Protein AF-A0A3V2NZD6-F1 (afdb_monomer)

Secondary structure (DSSP, 8-state):
-----PPPPPHHHHHHHHHHHHHHHHHHHHHTSGGGS-HHHHHHHHGGGG-HHHHHHHHHHTTTS-TTT---GGGGT-EEEEESS-TTT-GGGTT-GGGEEEEEHHHHHHHTT--TTTS----TTTS-HHHHEEEETTEEEE--GGGHHHHHHHHHHTTTTSHHHHHHHHHHHHHHHHHHHHHHHHHHHHHT--SHHHHHHHHHHHHHHHHHHHHHTSTTSTTHHHHHHHHHT-HHHHHHHHHHHHHHHHH-

Organism: Salmonella enterica I (NCBI:txid59201)

pLDDT: mean 96.81, std 3.32, range [65.44, 98.62]

Radius of gyration: 23.02 Å; Cα contacts (8 Å, |Δi|>4): 334; chains: 1; bounding box: 58×34×66 Å

Structure (mmCIF, N/CA/C/O backbone):
data_AF-A0A3V2NZD6-F1
#
_entry.id   AF-A0A3V2NZD6-F1
#
loop_
_atom_site.group_PDB
_atom_site.id
_atom_site.type_symbol
_atom_site.label_atom_id
_atom_site.label_alt_id
_atom_site.label_comp_id
_atom_site.label_asym_id
_atom_site.label_entity_id
_atom_site.label_seq_id
_atom_site.pdbx_PDB_ins_code
_atom_site.Cartn_x
_atom_site.Cartn_y
_atom_site.Cartn_z
_atom_site.occupancy
_atom_site.B_iso_or_equiv
_atom_site.auth_seq_id
_atom_site.auth_comp_id
_atom_site.auth_asym_id
_atom_site.auth_atom_id
_atom_site.pdbx_PDB_model_num
ATOM 1 N N . MET A 1 1 ? 1.687 -2.009 4.557 1.00 94.38 1 MET A N 1
ATOM 2 C CA . MET A 1 1 ? 1.416 -2.485 3.189 1.00 94.38 1 MET A CA 1
ATOM 3 C C . MET A 1 1 ? 0.188 -3.373 3.290 1.00 94.38 1 MET A C 1
ATOM 5 O O . MET A 1 1 ? 0.059 -4.021 4.316 1.00 94.38 1 MET A O 1
ATOM 9 N N . ILE A 1 2 ? -0.705 -3.396 2.301 1.00 97.12 2 ILE A N 1
ATOM 10 C CA . ILE A 1 2 ? -1.885 -4.286 2.294 1.00 97.12 2 ILE A CA 1
ATOM 11 C C . ILE A 1 2 ? -1.883 -5.149 1.042 1.00 97.12 2 ILE A C 1
ATOM 13 O O . ILE A 1 2 ? -1.257 -4.763 0.054 1.00 97.12 2 ILE A O 1
ATOM 17 N N . LYS A 1 3 ? -2.585 -6.286 1.077 1.00 98.12 3 LYS A N 1
ATOM 18 C CA . LYS A 1 3 ? -2.831 -7.079 -0.127 1.00 98.12 3 LYS A CA 1
ATOM 19 C C . LYS A 1 3 ? -3.606 -6.233 -1.132 1.00 98.12 3 LYS A C 1
ATOM 21 O O . LYS A 1 3 ? -4.582 -5.576 -0.772 1.00 98.12 3 LYS A O 1
ATOM 26 N N . LEU A 1 4 ? -3.156 -6.245 -2.381 1.00 98.00 4 LEU A N 1
ATOM 27 C CA . LEU A 1 4 ? -3.776 -5.520 -3.480 1.00 98.00 4 LEU A CA 1
ATOM 28 C C . LEU A 1 4 ? -4.282 -6.488 -4.538 1.00 98.00 4 LEU A C 1
ATOM 30 O O . LEU A 1 4 ? -3.692 -7.542 -4.775 1.00 98.00 4 LEU A O 1
ATOM 34 N N . ASN A 1 5 ? -5.354 -6.079 -5.210 1.00 96.38 5 ASN A N 1
ATOM 35 C CA . ASN A 1 5 ? -5.923 -6.806 -6.332 1.00 96.38 5 ASN A CA 1
ATOM 36 C C . ASN A 1 5 ? -5.724 -5.980 -7.595 1.00 96.38 5 ASN A C 1
ATOM 38 O O . ASN A 1 5 ? -6.150 -4.827 -7.679 1.00 96.38 5 ASN A O 1
ATOM 42 N N . ARG A 1 6 ? -5.040 -6.563 -8.578 1.00 95.25 6 ARG A N 1
ATOM 43 C CA . ARG A 1 6 ? -4.765 -5.883 -9.839 1.00 95.25 6 ARG A CA 1
ATOM 44 C C . ARG A 1 6 ? -6.051 -5.807 -10.660 1.00 95.25 6 ARG A C 1
ATOM 46 O O . ARG A 1 6 ? -6.724 -6.813 -10.859 1.00 95.25 6 ARG A O 1
ATOM 53 N N . LEU A 1 7 ? -6.383 -4.612 -11.141 1.00 97.56 7 LEU A N 1
ATOM 54 C CA . LEU A 1 7 ? -7.459 -4.437 -12.116 1.00 97.56 7 LEU A CA 1
ATOM 55 C C . LEU A 1 7 ? -6.989 -4.880 -13.514 1.00 97.56 7 LEU A C 1
ATOM 57 O O . LEU A 1 7 ? -5.778 -4.941 -13.757 1.00 97.56 7 LEU A O 1
ATOM 61 N N . PRO A 1 8 ? -7.912 -5.171 -14.450 1.00 98.12 8 PRO A N 1
ATOM 62 C CA . PRO A 1 8 ? -7.548 -5.430 -15.838 1.00 98.12 8 PRO A CA 1
ATOM 63 C C . PRO A 1 8 ? -6.695 -4.300 -16.426 1.00 98.12 8 PRO A C 1
ATOM 65 O O . PRO A 1 8 ? -6.952 -3.124 -16.167 1.00 98.12 8 PRO A O 1
ATOM 68 N N . SER A 1 9 ? -5.692 -4.664 -17.231 1.00 97.75 9 SER A N 1
ATOM 69 C CA . SER A 1 9 ? -4.837 -3.692 -17.920 1.00 97.75 9 SER A CA 1
ATOM 70 C C . SER A 1 9 ? -5.683 -2.749 -18.788 1.00 97.75 9 SER A C 1
ATOM 72 O O . SER A 1 9 ? -6.567 -3.226 -19.516 1.00 97.75 9 SER A O 1
ATOM 74 N N . PRO A 1 10 ? -5.437 -1.427 -18.748 1.00 98.12 10 PRO A N 1
ATOM 75 C CA . PRO A 1 10 ? -6.178 -0.482 -19.568 1.00 98.12 10 PRO A CA 1
ATOM 76 C C . PRO A 1 10 ? -5.906 -0.725 -21.054 1.00 98.12 10 PRO A C 1
ATOM 78 O O . PRO A 1 10 ? -4.795 -1.075 -21.460 1.00 98.12 10 PRO A O 1
ATOM 81 N N . VAL A 1 11 ? -6.930 -0.476 -21.873 1.00 98.25 11 VAL A N 1
ATOM 82 C CA . VAL A 1 11 ? -6.927 -0.675 -23.334 1.00 98.25 11 VAL A CA 1
ATOM 83 C C . VAL A 1 11 ? -5.680 -0.067 -23.980 1.00 98.25 11 VAL A C 1
ATOM 85 O O . VAL A 1 11 ? -4.988 -0.744 -24.732 1.00 98.25 11 VAL A O 1
ATOM 88 N N . VAL A 1 12 ? -5.329 1.170 -23.606 1.00 98.38 12 VAL A N 1
ATOM 89 C CA . VAL A 1 12 ? -4.166 1.874 -24.162 1.00 98.38 12 VAL A CA 1
ATOM 90 C C . VAL A 1 12 ? -2.849 1.125 -23.942 1.00 98.38 12 VAL A C 1
ATOM 92 O O . VAL A 1 12 ? -2.019 1.089 -24.845 1.00 98.38 12 VAL A O 1
ATOM 95 N N . LEU A 1 13 ? -2.650 0.498 -22.777 1.00 98.38 13 LEU A N 1
ATOM 96 C CA . LEU A 1 13 ? -1.438 -0.267 -22.498 1.00 98.38 13 LEU A CA 1
ATOM 97 C C . LEU A 1 13 ? -1.479 -1.604 -23.226 1.00 98.38 13 LEU A C 1
ATOM 99 O O . LEU A 1 13 ? -0.515 -1.960 -23.895 1.00 98.38 13 LEU A O 1
ATOM 103 N N . ARG A 1 14 ? -2.603 -2.321 -23.137 1.00 97.81 14 ARG A N 1
ATOM 104 C CA . ARG A 1 14 ? -2.778 -3.629 -23.775 1.00 97.81 14 ARG A CA 1
ATOM 105 C C . ARG A 1 14 ? -2.540 -3.568 -25.285 1.00 97.81 14 ARG A C 1
ATOM 107 O O . ARG A 1 14 ? -1.832 -4.414 -25.819 1.00 97.81 14 ARG A O 1
ATOM 114 N N . ASP A 1 15 ? -3.086 -2.556 -25.950 1.00 98.38 15 ASP A N 1
ATOM 115 C CA . ASP A 1 15 ? -3.039 -2.451 -27.407 1.00 98.38 15 ASP A CA 1
ATOM 116 C C . ASP A 1 15 ? -1.668 -1.955 -27.914 1.00 98.38 15 ASP A C 1
ATOM 118 O O . ASP A 1 15 ? -1.313 -2.191 -29.067 1.00 98.38 15 ASP A O 1
ATOM 122 N N . ASN A 1 16 ? -0.867 -1.295 -27.062 1.00 98.44 16 ASN A N 1
ATOM 123 C CA . ASN A 1 16 ? 0.399 -0.677 -27.473 1.00 98.44 16 ASN A CA 1
ATOM 124 C C . ASN A 1 16 ? 1.663 -1.265 -26.824 1.00 98.44 16 ASN A C 1
ATOM 126 O O . ASN A 1 16 ? 2.762 -0.979 -27.308 1.00 98.44 16 ASN A O 1
ATOM 130 N N . CYS A 1 17 ? 1.549 -2.082 -25.770 1.00 97.50 17 CYS A N 1
ATOM 131 C CA . CYS A 1 17 ? 2.679 -2.601 -24.988 1.00 97.50 17 CYS A CA 1
ATOM 132 C C . CYS A 1 17 ? 3.779 -3.191 -25.880 1.00 97.50 17 CYS A C 1
ATOM 134 O O . CYS A 1 17 ? 4.937 -2.788 -25.786 1.00 97.50 17 CYS A O 1
ATOM 136 N N . THR A 1 18 ? 3.424 -4.080 -26.813 1.00 98.25 18 THR A N 1
ATOM 137 C CA . THR A 1 18 ? 4.389 -4.713 -27.727 1.00 98.25 18 THR A CA 1
ATOM 138 C C . THR A 1 18 ? 5.148 -3.691 -28.576 1.00 98.25 18 THR A C 1
ATOM 140 O O . THR A 1 18 ? 6.370 -3.779 -28.710 1.00 98.25 18 THR A O 1
ATOM 143 N N . ALA A 1 19 ? 4.449 -2.701 -29.138 1.00 98.50 19 ALA A N 1
ATOM 144 C CA . ALA A 1 19 ? 5.060 -1.677 -29.980 1.00 98.50 19 ALA A CA 1
ATOM 145 C C . ALA A 1 19 ? 5.965 -0.737 -29.167 1.00 98.50 19 ALA A C 1
ATOM 147 O O . ALA A 1 19 ? 7.082 -0.432 -29.590 1.00 98.50 19 ALA A O 1
ATOM 148 N N . TRP A 1 20 ? 5.518 -0.309 -27.984 1.00 98.50 20 TRP A N 1
ATOM 149 C CA . TRP A 1 20 ? 6.302 0.548 -27.094 1.00 98.50 20 TRP A CA 1
ATOM 150 C C . TRP A 1 20 ? 7.566 -0.148 -26.589 1.00 98.50 20 TRP A C 1
ATOM 152 O O . TRP A 1 20 ? 8.646 0.444 -26.661 1.00 98.50 20 TRP A O 1
ATOM 162 N N . THR A 1 21 ? 7.465 -1.413 -26.169 1.00 98.50 21 THR A N 1
ATOM 163 C CA . THR A 1 21 ? 8.630 -2.215 -25.768 1.00 98.50 21 THR A CA 1
ATOM 164 C C . THR A 1 21 ? 9.611 -2.357 -26.925 1.00 98.50 21 THR A C 1
ATOM 166 O O . THR A 1 21 ? 10.793 -2.068 -26.752 1.00 98.50 21 THR A O 1
ATOM 169 N N . LYS A 1 22 ? 9.141 -2.710 -28.130 1.00 98.50 22 LYS A N 1
ATOM 170 C CA . LYS A 1 22 ? 10.007 -2.832 -29.314 1.00 98.50 22 LYS A CA 1
ATOM 171 C C . LYS A 1 22 ? 10.756 -1.531 -29.620 1.00 98.50 22 LYS A C 1
ATOM 173 O O . LYS A 1 22 ? 11.955 -1.567 -29.883 1.00 98.50 22 LYS A O 1
ATOM 178 N N . ASN A 1 23 ? 10.074 -0.389 -29.553 1.00 98.25 23 ASN A N 1
ATOM 179 C CA . ASN A 1 23 ? 10.690 0.917 -29.799 1.00 98.25 23 ASN A CA 1
ATOM 180 C C . ASN A 1 23 ? 11.762 1.257 -28.754 1.00 98.25 23 ASN A C 1
ATOM 182 O O . ASN A 1 23 ? 12.826 1.763 -29.108 1.00 98.25 23 ASN A O 1
ATOM 186 N N . LEU A 1 24 ? 11.506 0.963 -27.476 1.00 98.44 24 LEU A N 1
ATOM 187 C CA . LEU A 1 24 ? 12.484 1.180 -26.412 1.00 98.44 24 LEU A CA 1
ATOM 188 C C . LEU A 1 24 ? 13.700 0.253 -26.563 1.00 98.44 24 LEU A C 1
ATOM 190 O O . LEU A 1 24 ? 14.831 0.715 -26.424 1.00 98.44 24 LEU A O 1
ATOM 194 N N . MET A 1 25 ? 13.485 -1.018 -26.911 1.00 98.50 25 MET A N 1
ATOM 195 C CA . MET A 1 25 ? 14.571 -1.978 -27.139 1.00 98.50 25 MET A CA 1
ATOM 196 C C . MET A 1 25 ? 15.423 -1.613 -28.359 1.00 98.50 25 MET A C 1
ATOM 198 O O . MET A 1 25 ? 16.644 -1.682 -28.279 1.00 98.50 25 MET A O 1
ATOM 202 N N . ALA A 1 26 ? 14.829 -1.083 -29.431 1.00 98.56 26 ALA A N 1
ATOM 203 C CA . ALA A 1 26 ? 15.598 -0.573 -30.568 1.00 98.56 26 ALA A CA 1
ATOM 204 C C . ALA A 1 26 ? 16.559 0.570 -30.172 1.00 98.56 26 ALA A C 1
ATOM 206 O O . ALA A 1 26 ? 17.656 0.684 -30.721 1.00 98.56 26 ALA A O 1
ATOM 207 N N . LEU A 1 27 ? 16.184 1.410 -29.195 1.00 98.44 27 LEU A N 1
ATOM 208 C CA . LEU A 1 27 ? 17.096 2.413 -28.632 1.00 98.44 27 LEU A CA 1
ATOM 209 C C . LEU A 1 27 ? 18.201 1.763 -27.790 1.00 98.44 27 LEU A C 1
ATOM 211 O O . LEU A 1 27 ? 19.349 2.201 -27.858 1.00 98.44 27 LEU A O 1
ATOM 215 N N . VAL A 1 28 ? 17.881 0.726 -27.011 1.00 98.25 28 VAL A N 1
ATOM 216 C CA . VAL A 1 28 ? 18.886 -0.040 -26.256 1.00 98.25 28 VAL A CA 1
ATOM 217 C C . VAL A 1 28 ? 19.930 -0.630 -27.202 1.00 98.25 28 VAL A C 1
ATOM 219 O O . VAL A 1 28 ? 21.120 -0.447 -26.944 1.00 98.25 28 VAL A O 1
ATOM 222 N N . ASP A 1 29 ? 19.500 -1.241 -28.305 1.00 98.25 29 ASP A N 1
ATOM 223 C CA . ASP A 1 29 ? 20.382 -1.833 -29.317 1.00 98.25 29 ASP A CA 1
ATOM 224 C C . ASP A 1 29 ? 21.249 -0.765 -29.995 1.00 98.25 29 ASP A C 1
ATOM 226 O O . ASP A 1 29 ? 22.468 -0.909 -30.088 1.00 98.25 29 ASP A O 1
ATOM 230 N N . LYS A 1 30 ? 20.641 0.363 -30.390 1.00 98.38 30 LYS A N 1
ATOM 231 C CA . LYS A 1 30 ? 21.336 1.496 -31.024 1.00 98.38 30 LYS A CA 1
ATOM 232 C C . LYS A 1 30 ? 22.439 2.091 -30.143 1.00 98.38 30 LYS A C 1
ATOM 234 O O . LYS A 1 30 ? 23.485 2.478 -30.659 1.00 98.38 30 LYS A O 1
ATOM 239 N N . TYR A 1 31 ? 22.202 2.216 -28.836 1.00 98.19 31 TYR A N 1
ATOM 240 C CA . TYR A 1 31 ? 23.125 2.877 -27.902 1.00 98.19 31 TYR A CA 1
ATOM 241 C C . TYR A 1 31 ? 23.955 1.903 -27.050 1.00 98.19 31 TYR A C 1
ATOM 243 O O . TYR A 1 31 ? 24.811 2.340 -26.277 1.00 98.19 31 TYR A O 1
ATOM 251 N N . GLY A 1 32 ? 23.732 0.593 -27.177 1.00 97.19 32 GLY A N 1
ATOM 252 C CA . GLY A 1 32 ? 24.435 -0.446 -26.421 1.00 97.19 32 GLY A CA 1
ATOM 253 C C . GLY A 1 32 ? 24.121 -0.444 -24.919 1.00 97.19 32 GLY A C 1
ATOM 254 O O . GLY A 1 32 ? 25.032 -0.656 -24.107 1.00 97.19 32 GLY A O 1
ATOM 255 N N . GLY A 1 33 ? 22.874 -0.128 -24.545 1.00 95.81 33 GLY A N 1
ATOM 256 C CA . GLY A 1 33 ? 22.372 -0.175 -23.164 1.00 95.81 33 GLY A CA 1
ATOM 257 C C . GLY A 1 33 ? 21.420 0.968 -22.779 1.00 95.81 33 GLY A C 1
ATOM 258 O O . GLY A 1 33 ? 21.596 2.110 -23.201 1.00 95.81 33 GLY A O 1
ATOM 259 N N . TYR A 1 34 ? 20.458 0.695 -21.886 1.00 96.69 34 TYR A N 1
ATOM 260 C CA . TYR A 1 34 ? 19.457 1.671 -21.414 1.00 96.69 34 TYR A CA 1
ATOM 261 C C . TYR A 1 34 ? 20.070 2.971 -20.866 1.00 96.69 34 TYR A C 1
ATOM 263 O O . TYR A 1 34 ? 19.629 4.080 -21.185 1.00 96.69 34 TYR A O 1
ATOM 271 N N . ASN A 1 35 ? 21.127 2.858 -20.058 1.00 96.00 35 ASN A N 1
ATOM 272 C CA . ASN A 1 35 ? 21.777 4.018 -19.441 1.00 96.00 35 ASN A CA 1
ATOM 273 C C . ASN A 1 35 ? 22.501 4.913 -20.460 1.00 96.00 35 ASN A C 1
ATOM 275 O O . ASN A 1 35 ? 22.703 6.091 -20.179 1.00 96.00 35 ASN A O 1
ATOM 279 N N . LYS A 1 36 ? 22.818 4.392 -21.653 1.00 97.69 36 LYS A N 1
ATOM 280 C CA . LYS A 1 36 ? 23.523 5.114 -22.722 1.00 97.69 36 LYS A CA 1
ATOM 281 C C . LYS A 1 36 ? 22.588 5.851 -23.686 1.00 97.69 36 LYS A C 1
ATOM 283 O O . LYS A 1 36 ? 23.061 6.672 -24.466 1.00 97.69 36 LYS A O 1
ATOM 288 N N . ILE A 1 37 ? 21.275 5.601 -23.631 1.00 98.06 37 ILE A N 1
ATOM 289 C CA . ILE A 1 37 ? 20.301 6.290 -24.491 1.00 98.06 37 ILE A CA 1
ATOM 290 C C . ILE A 1 37 ? 20.254 7.787 -24.109 1.00 98.06 37 ILE A C 1
ATOM 292 O O . ILE A 1 37 ? 20.003 8.097 -22.935 1.00 98.06 37 ILE A O 1
ATOM 296 N N . PRO A 1 38 ? 20.441 8.725 -25.059 1.00 98.06 38 PRO A N 1
ATOM 297 C CA . PRO A 1 38 ? 20.329 10.160 -24.808 1.00 98.06 38 PRO A CA 1
ATOM 298 C C . PRO A 1 38 ? 18.941 10.559 -24.293 1.00 98.06 38 PRO A C 1
ATOM 300 O O . PRO A 1 38 ? 17.925 10.067 -24.784 1.00 98.06 38 PRO A O 1
ATOM 303 N N . ALA A 1 39 ? 18.875 11.512 -23.357 1.00 97.12 39 ALA A N 1
ATOM 304 C CA . ALA A 1 39 ? 17.616 11.949 -22.736 1.00 97.12 39 ALA A CA 1
ATOM 305 C C . ALA A 1 39 ? 16.552 12.398 -23.758 1.00 97.12 39 ALA A C 1
ATOM 307 O O . ALA A 1 39 ? 15.380 12.057 -23.616 1.00 97.12 39 ALA A O 1
ATOM 308 N N . LYS A 1 40 ? 16.979 13.079 -24.832 1.00 97.44 40 LYS A N 1
ATOM 309 C CA . LYS A 1 40 ? 16.111 13.539 -25.932 1.00 97.44 40 LYS A CA 1
ATOM 310 C C . LYS A 1 40 ? 15.366 12.415 -26.667 1.00 97.44 40 LYS A C 1
ATOM 312 O O . LYS A 1 40 ? 14.328 12.677 -27.257 1.00 97.44 40 LYS A O 1
ATOM 317 N N . GLU A 1 41 ? 15.890 11.190 -26.640 1.00 97.50 41 GLU A N 1
ATOM 318 C CA . GLU A 1 41 ? 15.271 10.002 -27.250 1.00 97.50 41 GLU A CA 1
ATOM 319 C C . GLU A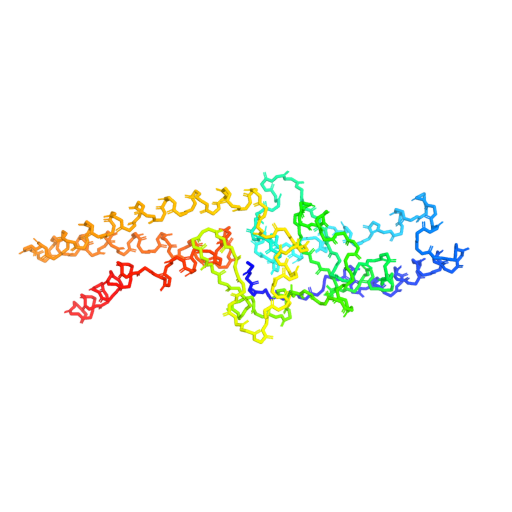 1 41 ? 14.618 9.109 -26.187 1.00 97.50 41 GLU A C 1
ATOM 321 O O . GLU A 1 41 ? 13.557 8.533 -26.423 1.00 97.50 41 GLU A O 1
ATOM 326 N N . LYS A 1 42 ? 15.203 9.054 -24.984 1.00 96.38 42 LYS A N 1
ATOM 327 C CA . LYS A 1 42 ? 14.704 8.251 -23.863 1.00 96.38 42 LYS A CA 1
ATOM 328 C C . LYS A 1 42 ? 13.374 8.765 -23.309 1.00 96.38 42 LYS A C 1
ATOM 330 O O . LYS A 1 42 ? 12.449 7.975 -23.148 1.00 96.38 42 LYS A O 1
ATOM 335 N N . GLU A 1 43 ? 13.246 10.062 -23.027 1.00 95.69 43 GLU A N 1
ATOM 336 C CA . GLU A 1 43 ? 12.020 10.601 -22.413 1.00 95.69 43 GLU A CA 1
ATOM 337 C C . GLU A 1 43 ? 10.775 10.431 -23.304 1.00 95.69 43 GLU A C 1
ATOM 339 O O . GLU A 1 43 ? 9.749 9.967 -22.794 1.00 95.69 43 GLU A O 1
ATOM 344 N N . PRO A 1 44 ? 10.826 10.699 -24.627 1.00 96.69 44 PRO A N 1
ATOM 345 C CA . PRO A 1 44 ? 9.696 10.419 -25.512 1.00 96.69 44 PRO A CA 1
ATOM 346 C C . PRO A 1 44 ? 9.309 8.940 -25.576 1.00 96.69 44 PRO A C 1
ATOM 348 O O . PRO A 1 44 ? 8.123 8.643 -25.696 1.00 96.69 44 PRO A O 1
ATOM 351 N N . ALA A 1 45 ? 10.278 8.024 -25.480 1.00 96.38 45 ALA A N 1
ATOM 352 C CA . ALA A 1 45 ? 10.012 6.587 -25.463 1.00 96.38 45 ALA A CA 1
ATOM 353 C C . ALA A 1 45 ? 9.402 6.126 -24.131 1.00 96.38 45 ALA A C 1
ATOM 355 O O . ALA A 1 45 ? 8.575 5.224 -24.112 1.00 96.38 45 ALA A O 1
ATOM 356 N N . LEU A 1 46 ? 9.774 6.753 -23.013 1.00 96.12 46 LEU A N 1
ATOM 357 C CA . LEU A 1 46 ? 9.316 6.372 -21.676 1.00 96.12 46 LEU A CA 1
ATOM 358 C C . LEU A 1 46 ? 7.984 7.001 -21.266 1.00 96.12 46 LEU A C 1
ATOM 360 O O . LEU A 1 46 ? 7.304 6.462 -20.400 1.00 96.12 46 LEU A O 1
ATOM 364 N N . ARG A 1 47 ? 7.571 8.124 -21.860 1.00 96.00 47 ARG A N 1
ATOM 365 C CA . ARG A 1 47 ? 6.352 8.833 -21.428 1.00 96.00 47 ARG A CA 1
ATOM 366 C C . ARG A 1 47 ? 5.081 7.973 -21.450 1.00 96.00 47 ARG A C 1
ATOM 368 O O . ARG A 1 47 ? 4.138 8.298 -20.740 1.00 96.00 47 ARG A O 1
ATOM 375 N N . PHE A 1 48 ? 5.045 6.894 -22.234 1.00 96.81 48 PHE A N 1
ATOM 376 C CA . PHE A 1 48 ? 3.846 6.080 -22.426 1.00 96.81 48 PHE A CA 1
ATOM 377 C C . PHE A 1 48 ? 3.372 5.358 -21.161 1.00 96.81 48 PHE A C 1
ATOM 379 O O . PHE A 1 48 ? 2.171 5.319 -20.925 1.00 96.81 48 PHE A O 1
ATOM 386 N N . TYR A 1 49 ? 4.269 4.882 -20.284 1.00 96.38 49 TYR A N 1
ATOM 387 C CA . TYR A 1 49 ? 3.834 4.273 -19.013 1.00 96.38 49 TYR A CA 1
ATOM 388 C C . TYR A 1 49 ? 3.194 5.301 -18.064 1.00 96.38 49 TYR A C 1
ATOM 390 O O . TYR A 1 49 ? 2.539 4.930 -17.096 1.00 96.38 49 TYR A O 1
ATOM 398 N N . ARG A 1 50 ? 3.387 6.603 -18.330 1.00 95.69 50 ARG A N 1
ATOM 399 C CA . ARG A 1 50 ? 2.787 7.717 -17.583 1.00 95.69 50 ARG A CA 1
ATOM 400 C C . ARG A 1 50 ? 1.428 8.140 -18.157 1.00 95.69 50 ARG A C 1
ATOM 402 O O . ARG A 1 50 ? 0.917 9.175 -17.742 1.00 95.69 50 ARG A O 1
ATOM 409 N N . HIS A 1 51 ? 0.867 7.398 -19.117 1.00 97.69 51 HIS A N 1
ATOM 410 C CA . HIS A 1 51 ? -0.453 7.693 -19.675 1.00 97.69 51 HIS A CA 1
ATOM 411 C C . HIS A 1 51 ? -1.522 7.721 -18.573 1.00 97.69 51 HIS A C 1
ATOM 413 O O . HIS A 1 51 ? -1.491 6.902 -17.651 1.00 97.69 51 HIS A O 1
ATOM 419 N N . GLU A 1 52 ? -2.481 8.642 -18.679 1.00 96.94 52 GLU A N 1
ATOM 420 C CA . GLU A 1 52 ? -3.441 8.904 -17.604 1.00 96.94 52 GLU A CA 1
ATOM 421 C C . GLU A 1 52 ? -4.301 7.673 -17.285 1.00 96.94 52 GLU A C 1
ATOM 423 O O . GLU A 1 52 ? -4.410 7.306 -16.121 1.00 96.94 52 GLU A O 1
ATOM 428 N N . ASP A 1 53 ? -4.793 6.946 -18.294 1.00 98.06 53 ASP A N 1
ATOM 429 C CA . ASP A 1 53 ? -5.540 5.693 -18.081 1.00 98.06 53 ASP A CA 1
ATOM 430 C C . ASP A 1 53 ? -4.747 4.637 -17.292 1.00 98.06 53 ASP A C 1
ATOM 432 O O . ASP A 1 53 ? -5.312 3.938 -16.451 1.00 98.06 53 ASP A O 1
ATOM 436 N N . ILE A 1 54 ? -3.430 4.534 -17.517 1.00 98.38 54 ILE A N 1
ATOM 437 C CA . ILE A 1 54 ? -2.546 3.627 -16.764 1.00 98.38 54 ILE A CA 1
ATOM 438 C C . ILE A 1 54 ? -2.476 4.082 -15.314 1.00 98.38 54 ILE A C 1
ATOM 440 O O . ILE A 1 54 ? -2.716 3.294 -14.398 1.00 98.38 54 ILE A O 1
ATOM 444 N N . LYS A 1 55 ? -2.204 5.370 -15.101 1.00 97.19 55 LYS A N 1
ATOM 445 C CA . LYS A 1 55 ? -2.101 5.952 -13.766 1.00 97.19 55 LYS A CA 1
ATOM 446 C C . LYS A 1 55 ? -3.409 5.821 -12.981 1.00 97.19 55 LYS A C 1
ATOM 448 O O . LYS A 1 55 ? -3.365 5.415 -11.822 1.00 97.19 55 LYS A O 1
ATOM 453 N N . GLN A 1 56 ? -4.552 6.124 -13.594 1.00 97.44 56 GLN A N 1
ATOM 454 C CA . GLN A 1 56 ? -5.867 6.050 -12.951 1.00 97.44 56 GLN A CA 1
ATOM 455 C C . GLN A 1 56 ? -6.277 4.609 -12.647 1.00 97.44 56 GLN A C 1
ATOM 457 O O . GLN A 1 56 ? -6.772 4.338 -11.555 1.00 97.44 56 GLN A O 1
ATOM 462 N N . THR A 1 57 ? -5.993 3.665 -13.548 1.00 98.31 57 THR A N 1
ATOM 463 C CA . THR A 1 57 ? -6.266 2.241 -13.295 1.00 98.31 57 THR A CA 1
ATOM 464 C C . THR A 1 57 ? -5.403 1.708 -12.149 1.00 98.31 57 THR A C 1
ATOM 466 O O . THR A 1 57 ? -5.916 1.044 -11.247 1.00 98.31 57 THR A O 1
ATOM 469 N N . LEU A 1 58 ? -4.107 2.051 -12.121 1.00 98.12 58 LEU A N 1
ATOM 470 C CA . LEU A 1 58 ? -3.219 1.698 -11.008 1.00 98.12 58 LEU A CA 1
ATOM 471 C C . LEU A 1 58 ? -3.716 2.310 -9.698 1.00 98.12 58 LEU A C 1
ATOM 473 O O . LEU A 1 58 ? -3.881 1.588 -8.719 1.00 98.12 58 LEU A O 1
ATOM 477 N N . LYS A 1 59 ? -4.028 3.610 -9.692 1.00 97.38 59 LYS A N 1
ATOM 478 C CA . LYS A 1 59 ? -4.572 4.317 -8.528 1.00 97.38 59 LYS A CA 1
ATOM 479 C C . LYS A 1 59 ? -5.833 3.640 -7.991 1.00 97.38 59 LYS A C 1
ATOM 481 O O . LYS A 1 59 ? -5.934 3.418 -6.788 1.00 97.38 59 LYS A O 1
ATOM 486 N N . ALA A 1 60 ? -6.781 3.293 -8.859 1.00 97.69 60 ALA A N 1
ATOM 487 C CA . ALA A 1 60 ? -8.004 2.603 -8.458 1.00 97.69 60 ALA A CA 1
ATOM 488 C C . ALA A 1 60 ? -7.699 1.231 -7.834 1.00 97.69 60 ALA A C 1
ATOM 490 O O . ALA A 1 60 ? -8.228 0.909 -6.772 1.00 97.69 60 ALA A O 1
ATOM 491 N N . SER A 1 61 ? -6.775 0.466 -8.428 1.00 97.19 61 SER A N 1
ATOM 492 C CA . SER A 1 61 ? -6.374 -0.856 -7.921 1.00 97.19 61 SER A CA 1
ATOM 493 C C . SER A 1 61 ? -5.658 -0.827 -6.562 1.00 97.19 61 SER A C 1
ATOM 495 O O . SER A 1 61 ? -5.542 -1.859 -5.906 1.00 97.19 61 SER A O 1
ATOM 497 N N . THR A 1 62 ? -5.179 0.343 -6.124 1.00 97.25 62 THR A N 1
ATOM 498 C CA . THR A 1 62 ? -4.528 0.532 -4.820 1.00 97.25 62 THR A CA 1
ATOM 499 C C . THR A 1 62 ? -5.365 1.339 -3.828 1.00 97.25 62 THR A C 1
ATOM 501 O O . THR A 1 62 ? -4.841 1.794 -2.806 1.00 97.25 62 THR A O 1
ATOM 504 N N . HIS A 1 63 ? -6.650 1.556 -4.127 1.00 97.06 63 HIS A N 1
ATOM 505 C CA . HIS A 1 63 ? -7.547 2.422 -3.353 1.00 97.06 63 HIS A CA 1
ATOM 506 C C . HIS A 1 63 ? -7.012 3.856 -3.182 1.00 97.06 63 HIS A C 1
ATOM 508 O O . HIS A 1 63 ? -7.184 4.490 -2.145 1.00 97.06 63 HIS A O 1
ATOM 514 N N . GLY A 1 64 ? -6.286 4.366 -4.178 1.00 96.50 64 GLY A N 1
ATOM 515 C CA . GLY A 1 64 ? -5.658 5.687 -4.128 1.00 96.50 64 GLY A CA 1
ATOM 516 C C . GLY A 1 64 ? -4.395 5.766 -3.267 1.00 96.50 64 GLY A C 1
ATOM 517 O O . GLY A 1 64 ? -3.831 6.851 -3.111 1.00 96.50 64 GLY A O 1
ATOM 518 N N . LYS A 1 65 ? -3.912 4.642 -2.726 1.00 97.31 65 LYS A N 1
ATOM 519 C CA . LYS A 1 65 ? -2.752 4.596 -1.829 1.00 97.31 65 LYS A CA 1
ATOM 520 C C . LYS A 1 65 ? -1.490 4.129 -2.539 1.00 97.31 65 LYS A C 1
ATOM 522 O O . LYS A 1 65 ? -1.530 3.336 -3.469 1.00 97.31 65 LYS A O 1
ATOM 527 N N . CYS A 1 66 ? -0.337 4.573 -2.056 1.00 98.06 66 CYS A N 1
ATOM 528 C CA . CYS A 1 66 ? 0.955 4.027 -2.449 1.00 98.06 66 CYS A CA 1
ATOM 529 C C . CYS A 1 66 ? 0.999 2.530 -2.122 1.00 98.06 66 CYS A C 1
ATOM 531 O O . CYS A 1 66 ? 0.814 2.158 -0.959 1.00 98.06 66 CYS A O 1
ATOM 533 N N . ALA A 1 67 ? 1.318 1.706 -3.122 1.00 98.12 67 ALA A N 1
ATOM 534 C CA . ALA A 1 67 ? 1.365 0.253 -3.007 1.00 98.12 67 ALA A CA 1
ATOM 535 C C . ALA A 1 67 ? 2.278 -0.222 -1.867 1.00 98.12 67 ALA A C 1
ATOM 537 O O . ALA A 1 67 ? 1.982 -1.213 -1.215 1.00 98.12 67 ALA A O 1
ATOM 538 N N . PHE A 1 68 ? 3.349 0.519 -1.562 1.00 98.00 68 PHE A N 1
ATOM 539 C CA . PHE A 1 68 ? 4.284 0.145 -0.500 1.00 98.00 68 PHE A CA 1
ATOM 540 C C . PHE A 1 68 ? 3.896 0.701 0.876 1.00 98.00 68 PHE A C 1
ATOM 542 O O . PHE A 1 68 ? 3.692 -0.048 1.834 1.00 98.00 68 PHE A O 1
ATOM 549 N N . CYS A 1 69 ? 3.822 2.030 1.002 1.00 97.25 69 CYS A N 1
ATOM 550 C CA . CYS A 1 69 ? 3.706 2.679 2.312 1.00 97.25 69 CYS A CA 1
ATOM 551 C C . CYS A 1 69 ? 2.277 2.983 2.765 1.00 97.25 69 CYS A C 1
ATOM 553 O O . CYS A 1 69 ? 2.125 3.497 3.867 1.00 97.25 69 CYS A O 1
ATOM 555 N N . GLU A 1 70 ? 1.263 2.735 1.930 1.00 97.62 70 GLU A N 1
ATOM 556 C CA . GLU A 1 70 ? -0.149 3.083 2.173 1.00 97.62 70 GLU A CA 1
ATOM 557 C C . GLU A 1 70 ? -0.439 4.572 2.440 1.00 97.62 70 GLU A C 1
ATOM 559 O O . GLU A 1 70 ? -1.544 4.934 2.841 1.00 97.62 70 GLU A O 1
ATOM 564 N N . GLY A 1 71 ? 0.535 5.461 2.231 1.00 95.94 71 GLY A N 1
ATOM 565 C CA . GLY A 1 71 ? 0.273 6.897 2.165 1.00 95.94 71 GLY A CA 1
ATOM 566 C C . GLY A 1 71 ? -0.514 7.242 0.902 1.00 95.94 71 GLY A C 1
ATOM 567 O O . GLY A 1 71 ? -0.406 6.521 -0.084 1.00 95.94 71 GLY A O 1
ATOM 568 N N . ILE A 1 72 ? -1.252 8.349 0.910 1.00 95.50 72 ILE A N 1
ATOM 569 C CA . ILE A 1 72 ? -2.037 8.823 -0.237 1.00 95.50 72 ILE A CA 1
ATOM 570 C C . ILE A 1 72 ? -1.152 9.783 -1.054 1.00 95.50 72 ILE A C 1
ATOM 572 O O . ILE A 1 72 ? -0.882 10.889 -0.587 1.00 95.50 72 ILE A O 1
ATOM 576 N N . PRO A 1 73 ? -0.630 9.391 -2.237 1.00 93.25 73 PRO A N 1
ATOM 577 C CA . PRO A 1 73 ? 0.299 10.230 -3.000 1.00 93.25 73 PRO A CA 1
ATOM 578 C C . PRO A 1 73 ? -0.304 11.584 -3.406 1.00 93.25 73 PRO A C 1
ATOM 580 O O . PRO A 1 73 ? 0.409 12.590 -3.416 1.00 93.25 73 PRO A O 1
ATOM 583 N N . ASP A 1 74 ? -1.613 11.614 -3.661 1.00 89.06 74 ASP A N 1
ATOM 584 C CA . ASP A 1 74 ? -2.362 12.800 -4.094 1.00 89.06 74 ASP A CA 1
ATOM 585 C C . ASP A 1 74 ? -2.393 13.914 -3.049 1.00 89.06 74 ASP A C 1
ATOM 587 O O . ASP A 1 74 ? -2.351 15.080 -3.426 1.00 89.06 74 ASP A O 1
ATOM 591 N N . GLU A 1 75 ? -2.357 13.588 -1.750 1.00 87.38 75 GLU A N 1
ATOM 592 C CA . GLU A 1 75 ? -2.249 14.597 -0.680 1.00 87.38 75 GLU A CA 1
ATOM 593 C C . GLU A 1 75 ? -0.976 15.446 -0.811 1.00 87.38 75 GLU A C 1
ATOM 595 O O . GLU A 1 75 ? -0.907 16.564 -0.310 1.00 87.38 75 GLU A O 1
ATOM 600 N N . THR A 1 76 ? 0.050 14.907 -1.472 1.00 78.25 76 THR A N 1
ATOM 601 C CA . THR A 1 76 ? 1.326 15.597 -1.691 1.00 78.25 76 THR A CA 1
ATOM 602 C C . THR A 1 76 ? 1.534 16.033 -3.140 1.00 78.25 76 THR A C 1
ATOM 604 O O . THR A 1 76 ? 2.527 16.692 -3.424 1.00 78.25 76 THR A O 1
ATOM 607 N N . GLY A 1 77 ? 0.640 15.656 -4.063 1.00 78.44 77 GLY A N 1
ATOM 608 C CA . GLY A 1 77 ? 0.796 15.900 -5.502 1.00 78.44 77 GLY A CA 1
ATOM 609 C C . GLY A 1 77 ? 1.878 15.056 -6.196 1.00 78.44 77 GLY A C 1
ATOM 610 O O . GLY A 1 77 ? 2.164 15.281 -7.369 1.00 78.44 77 GLY A O 1
ATOM 611 N N . TYR A 1 78 ? 2.481 14.075 -5.512 1.00 83.69 78 TYR A N 1
ATOM 612 C CA . TYR A 1 78 ? 3.632 13.308 -6.012 1.00 83.69 78 TYR A CA 1
ATOM 613 C C . TYR A 1 78 ? 3.320 11.818 -6.204 1.00 83.69 78 TYR A C 1
ATOM 615 O O . TYR A 1 78 ? 3.904 10.947 -5.547 1.00 83.69 78 TYR A O 1
ATOM 623 N N . ALA A 1 79 ? 2.394 11.535 -7.119 1.00 92.44 79 ALA A N 1
ATOM 624 C CA . ALA A 1 79 ? 2.072 10.189 -7.584 1.00 92.44 79 ALA A CA 1
ATOM 625 C C . ALA A 1 79 ? 2.906 9.796 -8.810 1.00 92.44 79 ALA A C 1
ATOM 627 O O . ALA A 1 79 ? 2.942 10.535 -9.797 1.00 92.44 79 ALA A O 1
ATOM 628 N N . GLU A 1 80 ? 3.516 8.614 -8.776 1.00 95.00 80 GLU A N 1
ATOM 629 C CA . GLU A 1 80 ? 4.341 8.076 -9.857 1.00 95.00 80 GLU A CA 1
ATOM 630 C C . GLU A 1 80 ? 3.924 6.643 -10.208 1.00 95.00 80 GLU A C 1
ATOM 632 O O . GLU A 1 80 ? 3.427 5.890 -9.367 1.00 95.00 80 GLU A O 1
ATOM 637 N N . VAL A 1 81 ? 4.135 6.277 -11.473 1.00 97.44 81 VAL A N 1
ATOM 638 C CA . VAL A 1 81 ? 4.042 4.890 -11.936 1.00 97.44 81 VAL A CA 1
ATOM 639 C C . VAL A 1 81 ? 5.402 4.242 -11.710 1.00 97.44 81 VAL A C 1
ATOM 641 O O . VAL A 1 81 ? 6.380 4.560 -12.396 1.00 97.44 81 VAL A O 1
ATOM 644 N N . GLU A 1 82 ? 5.461 3.374 -10.708 1.00 97.38 82 GLU A N 1
ATOM 645 C CA . GLU A 1 82 ? 6.673 2.670 -10.312 1.00 97.38 82 GLU A CA 1
ATOM 646 C C . GLU A 1 82 ? 6.792 1.321 -11.021 1.00 97.38 82 GLU A C 1
ATOM 648 O O . GLU A 1 82 ? 5.790 0.665 -11.291 1.00 97.38 82 GLU A O 1
ATOM 653 N N . HIS A 1 83 ? 8.026 0.923 -11.322 1.00 98.38 83 HIS A N 1
ATOM 654 C CA . HIS A 1 83 ? 8.354 -0.360 -11.934 1.00 98.38 83 HIS A CA 1
ATOM 655 C C . HIS A 1 83 ? 8.886 -1.313 -10.866 1.00 98.38 83 HIS A C 1
ATOM 657 O O . HIS A 1 83 ? 9.918 -1.031 -10.252 1.00 98.38 83 HIS A O 1
ATOM 663 N N . PHE A 1 84 ? 8.231 -2.453 -10.651 1.00 98.50 84 PHE A N 1
ATOM 664 C CA . PHE A 1 84 ? 8.685 -3.435 -9.669 1.00 98.50 84 PHE A CA 1
ATOM 665 C C . PHE A 1 84 ? 10.096 -3.924 -9.996 1.00 98.50 84 PHE A C 1
ATOM 667 O O . PHE A 1 84 ? 11.017 -3.730 -9.203 1.00 98.50 84 PHE A O 1
ATOM 674 N N . TYR A 1 85 ? 10.274 -4.464 -11.195 1.00 98.44 85 TYR A N 1
ATOM 675 C CA . TYR A 1 85 ? 11.537 -4.716 -11.868 1.00 98.44 85 TYR A CA 1
ATOM 676 C C . TYR A 1 85 ? 12.032 -3.406 -12.489 1.00 98.44 85 TYR A C 1
ATOM 678 O O . TYR A 1 85 ? 11.385 -2.874 -13.401 1.00 98.44 85 TYR A O 1
ATOM 686 N N . PRO A 1 86 ? 13.158 -2.842 -12.013 1.00 97.94 86 PRO A N 1
ATOM 687 C CA . PRO A 1 86 ? 13.610 -1.541 -12.479 1.00 97.94 86 PRO A CA 1
ATOM 688 C C . PRO A 1 86 ? 13.909 -1.545 -13.976 1.00 97.94 86 PRO A C 1
ATOM 690 O O . PRO A 1 86 ? 14.756 -2.301 -14.443 1.00 97.94 86 PRO A O 1
ATOM 693 N N . LYS A 1 87 ? 13.304 -0.617 -14.721 1.00 96.06 87 LYS A N 1
ATOM 694 C CA . LYS A 1 87 ? 13.502 -0.465 -16.176 1.00 96.06 87 LYS A CA 1
ATOM 695 C C . LYS A 1 87 ? 14.958 -0.271 -16.625 1.00 96.06 87 LYS A C 1
ATOM 697 O O . LYS A 1 87 ? 15.273 -0.494 -17.788 1.00 96.06 87 LYS A O 1
ATOM 702 N N . SER A 1 88 ? 15.855 0.152 -15.731 1.00 96.75 88 SER A N 1
ATOM 703 C CA . SER A 1 88 ? 17.290 0.260 -16.031 1.00 96.75 88 SER A CA 1
ATOM 704 C C . SER A 1 88 ? 18.017 -1.084 -16.078 1.00 96.75 88 SER A C 1
ATOM 706 O O . SER A 1 88 ? 19.106 -1.143 -16.640 1.00 96.75 88 SER A O 1
ATOM 708 N N . LEU A 1 89 ? 17.448 -2.115 -15.447 1.00 97.88 89 LEU A N 1
ATOM 709 C CA . LEU A 1 89 ? 17.968 -3.484 -15.406 1.00 97.88 89 LEU A CA 1
ATOM 710 C C . LEU A 1 89 ? 17.121 -4.427 -16.274 1.00 97.88 89 LEU A C 1
ATOM 712 O O . LEU A 1 89 ? 17.670 -5.287 -16.946 1.00 97.88 89 LEU A O 1
ATOM 716 N N . TYR A 1 90 ? 15.806 -4.197 -16.299 1.00 98.12 90 TYR A N 1
ATOM 717 C CA . TYR A 1 90 ? 14.792 -4.991 -16.996 1.00 98.12 90 TYR A CA 1
ATOM 718 C C . TYR A 1 90 ? 14.020 -4.103 -17.974 1.00 98.12 90 TYR A C 1
ATOM 720 O O . TYR A 1 90 ? 12.849 -3.772 -17.770 1.00 98.12 90 TYR A O 1
ATOM 728 N N . THR A 1 91 ? 14.710 -3.599 -18.996 1.00 98.12 91 THR A N 1
ATOM 729 C CA . THR A 1 91 ? 14.143 -2.604 -19.920 1.00 98.12 91 THR A CA 1
ATOM 730 C C . THR A 1 91 ? 12.963 -3.155 -20.717 1.00 98.12 91 THR A C 1
ATOM 732 O O . THR A 1 91 ? 11.988 -2.436 -20.948 1.00 98.12 91 THR A O 1
ATOM 735 N N . GLU A 1 92 ? 12.993 -4.435 -21.061 1.00 98.19 92 GLU A N 1
ATOM 736 C CA . GLU A 1 92 ? 11.916 -5.164 -21.726 1.00 98.19 92 GLU A CA 1
ATOM 737 C C . GLU A 1 92 ? 10.612 -5.176 -20.911 1.00 98.19 92 GLU A C 1
ATOM 739 O O . GLU A 1 92 ? 9.527 -5.189 -21.491 1.00 98.19 92 GLU A O 1
ATOM 744 N N . LYS A 1 93 ? 10.709 -5.052 -19.579 1.00 98.50 93 LYS A N 1
ATOM 745 C CA . LYS A 1 93 ? 9.566 -5.043 -18.653 1.00 98.50 93 LYS A CA 1
ATOM 746 C C . LYS A 1 93 ? 8.937 -3.668 -18.448 1.00 98.50 93 LYS A C 1
ATOM 748 O O . LYS A 1 93 ? 8.025 -3.523 -17.637 1.00 98.50 93 LYS A O 1
ATOM 753 N N . THR A 1 94 ? 9.415 -2.634 -19.143 1.00 98.44 94 THR A N 1
ATOM 754 C CA . THR A 1 94 ? 8.989 -1.237 -18.917 1.00 98.44 94 THR A CA 1
ATOM 755 C C . THR A 1 94 ? 7.482 -1.027 -19.098 1.00 98.44 94 THR A C 1
ATOM 757 O O . THR A 1 94 ? 6.896 -0.185 -18.425 1.00 98.44 94 THR A O 1
ATOM 760 N N . PHE A 1 95 ? 6.847 -1.787 -19.990 1.00 98.56 95 PHE A N 1
ATOM 761 C CA . PHE A 1 95 ? 5.421 -1.645 -20.304 1.00 98.56 95 PHE A CA 1
ATOM 762 C C . PHE A 1 95 ? 4.593 -2.880 -19.918 1.00 98.56 95 PHE A C 1
ATOM 764 O O . PHE A 1 95 ? 3.416 -2.954 -20.253 1.00 98.56 95 PHE A O 1
ATOM 771 N N . GLU A 1 96 ? 5.173 -3.839 -19.192 1.00 98.50 96 GLU A N 1
ATOM 772 C CA . GLU A 1 96 ? 4.420 -4.978 -18.657 1.00 98.50 96 GLU A CA 1
ATOM 773 C C . GLU A 1 96 ? 3.491 -4.493 -17.537 1.00 98.50 96 GLU A C 1
ATOM 775 O O . GLU A 1 96 ? 3.956 -3.909 -16.559 1.00 98.50 96 GLU A O 1
ATOM 780 N N . TRP A 1 97 ? 2.183 -4.734 -17.653 1.00 98.38 97 TRP A N 1
ATOM 781 C CA . TRP A 1 97 ? 1.186 -4.250 -16.688 1.00 98.38 97 TRP A CA 1
ATOM 782 C C . TRP A 1 97 ? 1.460 -4.747 -15.264 1.00 98.38 97 TRP A C 1
ATOM 784 O O . TRP A 1 97 ? 1.325 -4.016 -14.284 1.00 98.38 97 TRP A O 1
ATOM 794 N N . GLU A 1 98 ? 1.920 -5.982 -15.169 1.00 97.88 98 GLU A N 1
ATOM 795 C CA . GLU A 1 98 ? 2.265 -6.726 -13.969 1.00 97.88 98 GLU A CA 1
ATOM 796 C C . GLU A 1 98 ? 3.493 -6.120 -13.278 1.00 97.88 98 GLU A C 1
ATOM 798 O O . GLU A 1 98 ? 3.635 -6.214 -12.058 1.00 97.88 98 GLU A O 1
ATOM 803 N N . ASN A 1 99 ? 4.328 -5.407 -14.039 1.00 98.50 99 ASN A N 1
ATOM 804 C CA . ASN A 1 99 ? 5.492 -4.698 -13.535 1.00 98.50 99 ASN A CA 1
ATOM 805 C C . ASN A 1 99 ? 5.170 -3.284 -13.016 1.00 98.50 99 ASN A C 1
ATOM 807 O O . ASN A 1 99 ? 6.028 -2.661 -12.394 1.00 98.50 99 ASN A O 1
ATOM 811 N N . LEU A 1 100 ? 3.968 -2.748 -13.253 1.00 98.56 100 LEU A N 1
ATOM 812 C CA . LEU A 1 100 ? 3.619 -1.376 -12.874 1.00 98.56 100 LEU A CA 1
ATOM 813 C C . LEU A 1 100 ? 2.860 -1.313 -11.541 1.00 98.56 100 LEU A C 1
ATOM 815 O O . LEU A 1 100 ? 1.988 -2.141 -11.259 1.00 98.56 100 LEU A O 1
ATOM 819 N N . LEU A 1 101 ? 3.181 -0.302 -10.726 1.00 98.31 101 LEU A N 1
ATOM 820 C CA . LEU A 1 101 ? 2.564 -0.025 -9.426 1.00 98.31 101 LEU A CA 1
ATOM 821 C C . LEU A 1 101 ? 2.252 1.462 -9.255 1.00 98.31 101 LEU A C 1
ATOM 823 O O . LEU A 1 101 ? 2.989 2.330 -9.724 1.00 98.31 101 LEU A O 1
ATOM 827 N N . TYR A 1 102 ? 1.196 1.761 -8.495 1.00 98.00 102 TYR A N 1
ATOM 828 C CA . TYR A 1 102 ? 0.950 3.113 -7.999 1.00 98.00 102 TY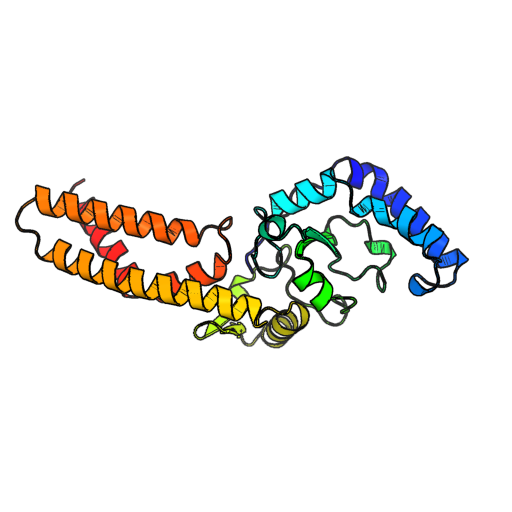R A CA 1
ATOM 829 C C . TYR A 1 102 ? 1.815 3.388 -6.768 1.00 98.00 102 TYR A C 1
ATOM 831 O O . TYR A 1 102 ? 1.635 2.755 -5.724 1.00 98.00 102 TYR A O 1
ATOM 839 N N . ALA A 1 103 ? 2.744 4.338 -6.847 1.00 97.25 103 ALA A N 1
ATOM 840 C CA . ALA A 1 103 ? 3.630 4.660 -5.733 1.00 97.25 103 ALA A CA 1
ATOM 841 C C . ALA A 1 103 ? 3.732 6.169 -5.493 1.00 97.25 103 ALA A C 1
ATOM 843 O O . ALA A 1 103 ? 3.546 6.989 -6.388 1.00 97.25 103 ALA A O 1
ATOM 844 N N . CYS A 1 104 ? 4.059 6.550 -4.257 1.00 96.50 104 CYS A N 1
ATOM 845 C CA . CYS A 1 104 ? 4.506 7.912 -3.990 1.00 96.50 104 CYS A CA 1
ATOM 846 C C . CYS A 1 104 ? 5.978 8.069 -4.380 1.00 96.50 104 CYS A C 1
ATOM 848 O O . CYS A 1 104 ? 6.779 7.142 -4.205 1.00 96.50 104 CYS A O 1
ATOM 850 N N . LYS A 1 105 ? 6.350 9.281 -4.797 1.00 94.88 105 LYS A N 1
ATOM 851 C CA . LYS A 1 105 ? 7.730 9.630 -5.163 1.00 94.88 105 LYS A CA 1
ATOM 852 C C . LYS A 1 105 ? 8.765 9.270 -4.097 1.00 94.88 105 LYS A C 1
ATOM 854 O O . LYS A 1 105 ? 9.864 8.843 -4.421 1.00 94.88 105 LYS A O 1
ATOM 859 N N . ALA A 1 106 ? 8.419 9.395 -2.814 1.00 94.25 106 ALA A N 1
ATOM 860 C CA . ALA A 1 106 ? 9.327 9.044 -1.722 1.00 94.25 106 ALA A CA 1
ATOM 861 C C . ALA A 1 106 ? 9.684 7.546 -1.703 1.00 94.25 106 ALA A C 1
ATOM 863 O O . ALA A 1 106 ? 10.844 7.205 -1.508 1.00 94.25 106 ALA A O 1
ATOM 864 N N . CYS A 1 107 ? 8.708 6.656 -1.909 1.00 96.00 107 CYS A N 1
ATOM 865 C CA . CYS A 1 107 ? 8.972 5.215 -1.958 1.00 96.00 107 CYS A CA 1
ATOM 866 C C . CYS A 1 107 ? 9.680 4.816 -3.254 1.00 96.00 107 CYS A C 1
ATOM 868 O O . CYS A 1 107 ? 10.589 3.993 -3.204 1.00 96.00 107 CYS A O 1
ATOM 870 N N . ASN A 1 108 ? 9.311 5.429 -4.382 1.00 95.31 108 ASN A N 1
ATOM 871 C CA . ASN A 1 108 ? 9.996 5.207 -5.654 1.00 95.31 108 ASN A CA 1
ATOM 872 C C . ASN A 1 108 ? 11.486 5.607 -5.568 1.00 95.31 108 ASN A C 1
ATOM 874 O O . ASN A 1 108 ? 12.375 4.796 -5.815 1.00 95.31 108 ASN A O 1
ATOM 878 N N . ASN A 1 109 ? 11.776 6.815 -5.073 1.00 94.31 109 ASN A N 1
ATOM 879 C CA . ASN A 1 109 ? 13.145 7.307 -4.873 1.00 94.31 109 ASN A CA 1
ATOM 880 C C . ASN A 1 109 ? 13.947 6.531 -3.824 1.00 94.31 109 ASN A C 1
ATOM 882 O O . ASN A 1 109 ? 15.168 6.637 -3.810 1.00 94.31 109 ASN A O 1
ATOM 886 N N . GLN A 1 110 ? 13.287 5.809 -2.920 1.00 95.44 110 GLN A N 1
ATOM 887 C CA . GLN A 1 110 ? 13.974 4.944 -1.968 1.00 95.44 110 GLN A CA 1
ATOM 888 C C . GLN A 1 110 ? 14.370 3.610 -2.618 1.00 95.44 110 GLN A C 1
ATOM 890 O O . GLN A 1 110 ? 15.459 3.106 -2.350 1.00 95.44 110 GLN A O 1
ATOM 895 N N . LYS A 1 111 ? 13.505 3.058 -3.480 1.00 96.62 111 LYS A N 1
ATOM 896 C CA . LYS A 1 111 ? 13.733 1.777 -4.158 1.00 96.62 111 LYS A CA 1
ATOM 897 C C . LYS A 1 111 ? 14.719 1.895 -5.324 1.00 96.62 111 LYS A C 1
ATOM 899 O O . LYS A 1 111 ? 15.555 1.009 -5.495 1.00 96.62 111 LYS A O 1
ATOM 904 N N . LEU A 1 112 ? 14.639 2.971 -6.111 1.00 95.06 112 LEU A N 1
ATOM 905 C CA . LEU A 1 112 ? 15.488 3.223 -7.285 1.00 95.06 112 LEU A CA 1
ATOM 906 C C . LEU A 1 112 ? 15.617 1.978 -8.187 1.00 95.06 112 LEU A C 1
ATOM 908 O O . LEU A 1 112 ? 14.630 1.389 -8.623 1.00 95.06 112 LEU A O 1
ATOM 912 N N . ASN A 1 113 ? 16.854 1.581 -8.475 1.00 96.56 113 ASN A N 1
ATOM 913 C CA . ASN A 1 113 ? 17.214 0.453 -9.314 1.00 96.56 113 ASN A CA 1
ATOM 914 C C . ASN A 1 113 ? 17.481 -0.830 -8.514 1.00 96.56 113 ASN A C 1
ATOM 916 O O . ASN A 1 113 ? 18.198 -1.692 -9.015 1.00 96.56 113 ASN A O 1
ATOM 920 N N . HIS A 1 114 ? 16.933 -0.967 -7.299 1.00 98.25 114 HIS A N 1
ATOM 921 C CA . HIS A 1 114 ? 17.034 -2.212 -6.535 1.00 98.25 114 HIS A CA 1
ATOM 922 C C . HIS A 1 114 ? 16.507 -3.390 -7.360 1.00 98.25 114 HIS A C 1
ATOM 924 O O . HIS A 1 114 ? 15.346 -3.394 -7.773 1.00 98.25 114 HIS A O 1
ATOM 930 N N . ASP A 1 115 ? 17.365 -4.379 -7.590 1.00 98.25 115 ASP A N 1
ATOM 931 C CA . ASP A 1 115 ? 17.065 -5.554 -8.398 1.00 98.25 115 ASP A CA 1
ATOM 932 C C . ASP A 1 115 ? 16.121 -6.502 -7.645 1.00 98.25 115 ASP A C 1
ATOM 934 O O . ASP A 1 115 ? 16.536 -7.335 -6.841 1.00 98.25 115 ASP A O 1
ATOM 938 N N . THR A 1 116 ? 14.824 -6.351 -7.891 1.00 97.88 116 THR A N 1
ATOM 939 C CA . THR A 1 116 ? 13.763 -7.146 -7.259 1.00 97.88 116 THR A CA 1
ATOM 940 C C . THR A 1 116 ? 13.652 -8.569 -7.796 1.00 97.88 116 THR A C 1
ATOM 942 O O . THR A 1 116 ? 12.894 -9.354 -7.232 1.00 97.88 116 THR A O 1
ATOM 945 N N . TYR A 1 117 ? 14.381 -8.928 -8.853 1.00 97.12 117 TYR A N 1
ATOM 946 C CA . TYR A 1 117 ? 14.423 -10.304 -9.336 1.00 97.12 117 TYR A CA 1
ATOM 947 C C . TYR A 1 117 ? 15.467 -11.109 -8.558 1.00 97.12 117 TYR A C 1
ATOM 949 O O . TYR A 1 117 ? 15.147 -12.157 -8.004 1.00 97.12 117 TYR A O 1
ATOM 957 N N . HIS A 1 118 ? 16.694 -10.592 -8.447 1.00 97.75 118 HIS A N 1
ATOM 958 C CA . HIS A 1 118 ? 17.770 -11.276 -7.721 1.00 97.75 118 HIS A CA 1
ATOM 959 C C . HIS A 1 118 ? 17.689 -11.076 -6.202 1.00 97.75 118 HIS A C 1
ATOM 961 O O . HIS A 1 118 ? 18.081 -11.953 -5.435 1.00 97.75 118 HIS A O 1
ATOM 967 N N . LEU A 1 119 ? 17.176 -9.928 -5.753 1.00 97.88 119 LEU A N 1
ATOM 968 C CA . LEU A 1 119 ? 17.001 -9.589 -4.343 1.00 97.88 119 LEU A CA 1
ATOM 969 C C . LEU A 1 119 ? 15.527 -9.236 -4.083 1.00 97.88 119 LEU A C 1
ATOM 971 O O . LEU A 1 119 ? 15.197 -8.060 -3.899 1.00 97.88 119 LEU A O 1
ATOM 975 N N . PRO A 1 120 ? 14.620 -10.228 -4.054 1.00 97.75 120 PRO A N 1
ATOM 976 C CA . PRO A 1 120 ? 13.181 -9.992 -4.018 1.00 97.75 120 PRO A CA 1
ATOM 977 C C . PRO A 1 120 ? 12.727 -9.177 -2.810 1.00 97.75 120 PRO A C 1
ATOM 979 O O . PRO A 1 120 ? 13.263 -9.290 -1.710 1.00 97.75 120 PRO A O 1
ATOM 982 N N . ILE A 1 121 ? 11.707 -8.359 -3.023 1.00 98.62 121 ILE A N 1
ATOM 983 C CA . ILE A 1 121 ? 10.962 -7.652 -1.977 1.00 98.62 121 ILE A CA 1
ATOM 984 C C . ILE A 1 121 ? 9.496 -8.077 -2.072 1.00 98.62 121 ILE A C 1
ATOM 986 O O . ILE A 1 121 ? 9.091 -8.671 -3.068 1.00 98.62 121 ILE A O 1
ATOM 990 N N . VAL A 1 122 ? 8.689 -7.763 -1.065 1.00 98.62 122 VAL A N 1
ATOM 991 C CA . VAL A 1 122 ? 7.254 -8.066 -1.086 1.00 98.62 122 VAL A CA 1
ATOM 992 C C . VAL A 1 122 ? 6.568 -7.229 -2.170 1.00 98.62 122 VAL A C 1
ATOM 994 O O . VAL A 1 122 ? 6.594 -5.995 -2.116 1.00 98.62 122 VAL A O 1
ATOM 997 N N . ASN A 1 123 ? 5.934 -7.899 -3.136 1.00 98.50 123 ASN A N 1
ATOM 998 C CA . ASN A 1 123 ? 5.014 -7.279 -4.084 1.00 98.50 123 ASN A CA 1
ATOM 999 C C . ASN A 1 123 ? 3.581 -7.432 -3.552 1.00 98.50 123 ASN A C 1
ATOM 1001 O O . ASN A 1 123 ? 3.081 -8.553 -3.511 1.00 98.50 123 ASN A O 1
ATOM 1005 N N . PRO A 1 124 ? 2.877 -6.352 -3.176 1.00 98.31 124 PRO A N 1
ATOM 1006 C CA . PRO A 1 124 ? 1.532 -6.453 -2.603 1.00 98.31 124 PRO A CA 1
ATOM 1007 C C . PRO A 1 124 ? 0.467 -7.012 -3.561 1.00 98.31 124 PRO A C 1
ATOM 1009 O O . PRO A 1 124 ? -0.608 -7.394 -3.100 1.00 98.31 124 PRO A O 1
ATOM 1012 N N . TYR A 1 125 ? 0.730 -7.072 -4.872 1.00 98.38 125 TYR A N 1
ATOM 1013 C CA . TYR A 1 125 ? -0.158 -7.759 -5.818 1.00 98.38 125 TYR A CA 1
ATOM 1014 C C . TYR A 1 125 ? 0.024 -9.278 -5.805 1.00 98.38 125 TYR A C 1
ATOM 1016 O O . TYR A 1 125 ? -0.953 -10.009 -5.953 1.00 98.38 125 TYR A O 1
ATOM 1024 N N . ASP A 1 126 ? 1.237 -9.764 -5.546 1.00 97.88 126 ASP A N 1
ATOM 1025 C CA . ASP A 1 126 ? 1.567 -11.191 -5.657 1.00 97.88 126 ASP A CA 1
ATOM 1026 C C . ASP A 1 126 ? 1.564 -11.858 -4.277 1.00 97.88 126 ASP A C 1
ATOM 1028 O O . ASP A 1 126 ? 1.011 -12.936 -4.085 1.00 97.88 126 ASP A O 1
ATOM 1032 N N . ASN A 1 127 ? 2.072 -11.157 -3.271 1.00 97.69 127 ASN A N 1
ATOM 1033 C CA . ASN A 1 127 ? 2.181 -11.613 -1.891 1.00 97.69 127 ASN A CA 1
ATOM 1034 C C . ASN A 1 127 ? 1.071 -11.004 -1.026 1.00 97.69 127 ASN A C 1
ATOM 1036 O O . ASN A 1 127 ? 0.531 -9.956 -1.381 1.00 97.69 127 ASN A O 1
ATOM 1040 N N . ASP A 1 128 ? 0.737 -11.634 0.101 1.00 97.50 128 ASP A N 1
ATOM 1041 C CA . ASP A 1 128 ? -0.107 -11.033 1.140 1.00 97.50 128 ASP A CA 1
ATOM 1042 C C . ASP A 1 128 ? 0.769 -10.414 2.241 1.00 97.50 128 ASP A C 1
ATOM 1044 O O . ASP A 1 128 ? 1.359 -11.151 3.031 1.00 97.50 128 ASP A O 1
ATOM 1048 N N . PRO A 1 129 ? 0.879 -9.072 2.327 1.00 97.94 129 PRO A N 1
ATOM 1049 C CA . PRO A 1 129 ? 1.717 -8.398 3.315 1.00 97.94 129 PRO A CA 1
ATOM 1050 C C . PRO A 1 129 ? 1.425 -8.755 4.778 1.00 97.94 129 PRO A C 1
ATOM 1052 O O . PRO A 1 129 ? 2.340 -8.634 5.597 1.00 97.94 129 PRO A O 1
ATOM 1055 N N . ASP A 1 130 ? 0.216 -9.227 5.102 1.00 96.62 130 ASP A N 1
ATOM 1056 C CA . ASP A 1 130 ? -0.148 -9.667 6.457 1.00 96.62 130 ASP A CA 1
ATOM 1057 C C . ASP A 1 130 ? 0.653 -10.901 6.904 1.00 96.62 130 ASP A C 1
ATOM 1059 O O . ASP A 1 130 ? 0.739 -11.191 8.101 1.00 96.62 130 ASP A O 1
ATOM 1063 N N . GLU A 1 131 ? 1.260 -11.638 5.973 1.00 97.38 131 GLU A N 1
ATOM 1064 C CA . GLU A 1 131 ? 2.152 -12.756 6.282 1.00 97.38 131 GLU A CA 1
ATOM 1065 C C . GLU A 1 131 ? 3.587 -12.317 6.582 1.00 97.38 131 GLU A C 1
ATOM 1067 O O . GLU A 1 131 ? 4.301 -13.006 7.312 1.00 97.38 131 GLU A O 1
ATOM 1072 N N . TYR A 1 132 ? 3.997 -11.167 6.047 1.00 98.44 132 TYR A N 1
ATOM 1073 C CA . TYR A 1 132 ? 5.379 -10.687 6.077 1.00 98.44 132 TYR A CA 1
ATOM 1074 C C . TYR A 1 132 ? 5.614 -9.679 7.190 1.00 98.44 132 TYR A C 1
ATOM 1076 O 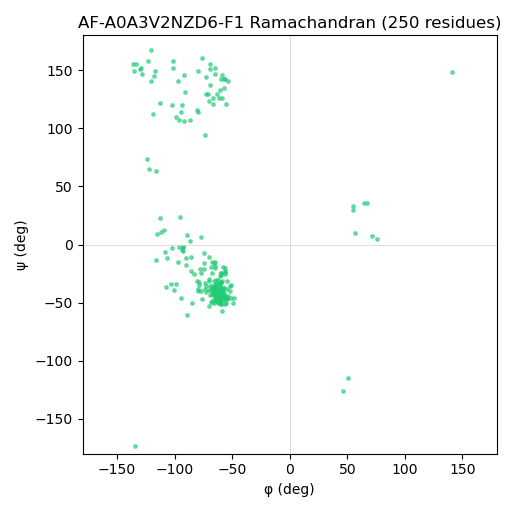O . TYR A 1 132 ? 6.707 -9.640 7.755 1.00 98.44 132 TYR A O 1
ATOM 1084 N N . PHE A 1 133 ? 4.615 -8.852 7.501 1.00 98.44 133 PHE A N 1
ATOM 1085 C CA . PHE A 1 133 ? 4.798 -7.695 8.365 1.00 98.44 133 PHE A CA 1
ATOM 1086 C C . PHE A 1 133 ? 3.925 -7.742 9.614 1.00 98.44 133 PHE A C 1
ATOM 1088 O O . PHE A 1 133 ? 2.754 -8.105 9.597 1.00 98.44 133 PHE A O 1
ATOM 1095 N N . THR A 1 134 ? 4.517 -7.302 10.714 1.00 97.94 134 THR A N 1
ATOM 1096 C CA . THR A 1 134 ? 3.844 -6.955 11.963 1.00 97.94 134 THR A CA 1
ATOM 1097 C C . THR A 1 134 ? 4.412 -5.628 12.462 1.00 97.94 134 THR A C 1
ATOM 1099 O O . THR A 1 134 ? 5.202 -4.974 11.768 1.00 97.94 134 THR A O 1
ATOM 1102 N N . TYR A 1 135 ? 4.028 -5.212 13.661 1.00 98.19 135 TYR A N 1
ATOM 1103 C CA . TYR A 1 135 ? 4.613 -4.057 14.316 1.00 98.19 135 TYR A CA 1
ATOM 1104 C C . TYR A 1 135 ? 5.041 -4.387 15.738 1.00 98.19 135 TYR A C 1
ATOM 1106 O O . TYR A 1 135 ? 4.477 -5.245 16.410 1.00 98.19 135 TYR A O 1
ATOM 1114 N N . ASN A 1 136 ? 6.056 -3.662 16.182 1.00 96.06 136 ASN A N 1
ATOM 1115 C CA . ASN A 1 136 ? 6.358 -3.457 17.586 1.00 96.06 136 ASN A CA 1
ATOM 1116 C C . ASN A 1 136 ? 6.238 -1.943 17.806 1.00 96.06 136 ASN A C 1
ATOM 1118 O O . ASN A 1 136 ? 6.971 -1.168 17.181 1.00 96.06 136 ASN A O 1
ATOM 1122 N N . ASP A 1 137 ? 5.236 -1.532 18.580 1.00 92.94 137 ASP A N 1
ATOM 1123 C CA . ASP A 1 137 ? 4.770 -0.147 18.675 1.00 92.94 137 ASP A CA 1
ATOM 1124 C C . ASP A 1 137 ? 4.514 0.478 17.291 1.00 92.94 137 ASP A C 1
ATOM 1126 O O . ASP A 1 137 ? 3.639 0.039 16.552 1.00 92.94 137 ASP A O 1
ATOM 1130 N N . ILE A 1 138 ? 5.288 1.498 16.911 1.00 95.75 138 ILE A N 1
ATOM 1131 C CA . ILE A 1 138 ? 5.197 2.210 15.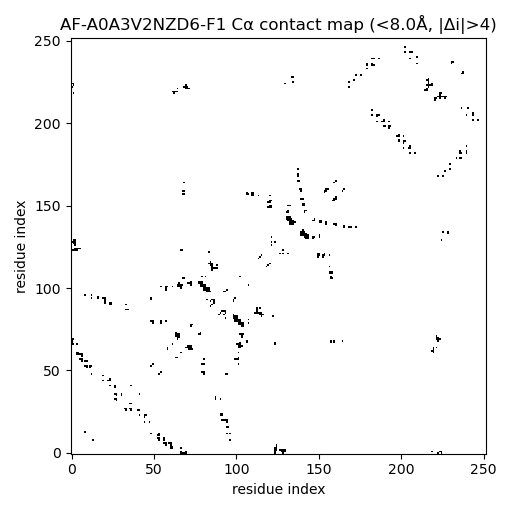622 1.00 95.75 138 ILE A CA 1
ATOM 1132 C C . ILE A 1 138 ? 6.184 1.682 14.570 1.00 95.75 138 ILE A C 1
ATOM 1134 O O . ILE A 1 138 ? 6.213 2.155 13.424 1.00 95.75 138 ILE A O 1
ATOM 1138 N N . MET A 1 139 ? 7.012 0.710 14.950 1.00 97.38 139 MET A N 1
ATOM 1139 C CA . MET A 1 139 ? 8.062 0.150 14.111 1.00 97.38 139 MET A CA 1
ATOM 1140 C C . MET A 1 139 ? 7.535 -1.075 13.382 1.00 97.38 139 MET A C 1
ATOM 1142 O O . MET A 1 139 ? 7.140 -2.054 14.005 1.00 97.38 139 MET A O 1
ATOM 1146 N N . ILE A 1 140 ? 7.560 -1.033 12.051 1.00 98.25 140 ILE A N 1
ATOM 1147 C CA . ILE A 1 140 ? 7.251 -2.206 11.232 1.00 98.25 140 ILE A CA 1
ATOM 1148 C C . ILE A 1 140 ? 8.371 -3.242 11.375 1.00 98.25 140 ILE A C 1
ATOM 1150 O O . ILE A 1 140 ? 9.554 -2.886 11.392 1.00 98.25 140 ILE A O 1
ATOM 1154 N N . ARG A 1 141 ? 7.994 -4.513 11.498 1.00 98.00 141 ARG A N 1
ATOM 1155 C CA . ARG A 1 141 ? 8.891 -5.650 11.724 1.00 98.00 141 ARG A CA 1
ATOM 1156 C C . ARG A 1 141 ? 8.507 -6.827 10.825 1.00 98.00 141 ARG A C 1
ATOM 1158 O O . ARG A 1 141 ? 7.341 -6.918 10.437 1.00 98.00 141 ARG A O 1
ATOM 1165 N N . PRO A 1 142 ? 9.447 -7.730 10.517 1.00 98.19 142 PRO A N 1
ATOM 1166 C CA . PRO A 1 142 ? 9.110 -9.051 10.002 1.00 98.19 142 PRO A CA 1
ATOM 1167 C C . PRO A 1 142 ? 8.172 -9.793 10.959 1.00 98.19 142 PRO A C 1
ATOM 1169 O O . PRO A 1 142 ? 8.310 -9.662 12.175 1.00 98.19 142 PRO A O 1
ATOM 1172 N N . LYS A 1 143 ? 7.215 -10.548 10.418 1.00 97.00 143 LYS A N 1
ATOM 1173 C CA . LYS A 1 143 ? 6.238 -11.314 11.208 1.00 97.00 143 LYS A CA 1
ATOM 1174 C C . LYS A 1 143 ? 6.651 -12.766 11.437 1.00 97.00 143 LYS A C 1
ATOM 1176 O O . LYS A 1 143 ? 6.499 -13.260 12.547 1.00 97.00 143 LYS A O 1
ATOM 1181 N N . LYS A 1 144 ? 7.112 -13.443 10.383 1.00 94.56 144 LYS A N 1
ATOM 1182 C CA . LYS A 1 144 ? 7.468 -14.870 10.378 1.00 94.56 144 LYS A CA 1
ATOM 1183 C C . LYS A 1 144 ? 8.954 -15.034 10.062 1.00 94.56 144 LYS A C 1
ATOM 1185 O O . LYS A 1 144 ? 9.481 -14.282 9.243 1.00 94.56 144 LYS A O 1
ATOM 1190 N N . GLU A 1 145 ? 9.587 -16.035 10.669 1.00 93.25 145 GLU A N 1
ATOM 1191 C CA . GLU A 1 145 ? 11.003 -16.370 10.452 1.00 93.25 145 GLU A CA 1
ATOM 1192 C C . GLU A 1 145 ? 11.276 -16.748 8.986 1.00 93.25 145 GLU A C 1
ATOM 1194 O O . GLU A 1 145 ? 12.163 -16.169 8.363 1.00 93.25 145 GLU A O 1
ATOM 1199 N N . ASP A 1 146 ? 10.415 -17.576 8.383 1.00 95.12 146 ASP A N 1
ATOM 1200 C CA . ASP A 1 146 ? 10.508 -17.997 6.971 1.00 95.12 146 ASP A CA 1
ATOM 1201 C C . ASP A 1 146 ? 10.536 -16.829 5.968 1.00 95.12 146 ASP A C 1
ATOM 1203 O O . ASP A 1 146 ? 11.047 -16.956 4.855 1.00 95.12 146 ASP A O 1
ATOM 1207 N N . TYR A 1 147 ? 9.982 -15.672 6.347 1.00 96.06 147 TYR A N 1
ATOM 1208 C CA . TYR A 1 147 ? 9.913 -14.473 5.507 1.00 96.06 147 TYR A CA 1
ATOM 1209 C C . TYR A 1 147 ? 10.785 -13.327 6.017 1.00 96.06 147 TYR A C 1
ATOM 1211 O O . TYR A 1 147 ? 10.674 -12.200 5.521 1.00 96.06 147 TYR A O 1
ATOM 1219 N N . GLN A 1 148 ? 11.654 -13.587 6.994 1.00 97.44 148 GLN A N 1
ATOM 1220 C CA . GLN A 1 148 ? 12.404 -12.542 7.672 1.00 97.44 148 GLN A CA 1
ATOM 1221 C C . GLN A 1 148 ? 13.274 -11.738 6.704 1.00 97.44 148 GLN A C 1
ATOM 1223 O O . GLN A 1 148 ? 13.153 -10.514 6.646 1.00 97.44 148 GLN A O 1
ATOM 1228 N N . GLU A 1 149 ? 14.084 -12.410 5.885 1.00 98.12 149 GLU A N 1
ATOM 1229 C CA . GLU A 1 149 ? 15.031 -11.741 4.989 1.00 98.12 149 GLU A CA 1
ATOM 1230 C C . GLU A 1 149 ? 14.324 -10.832 3.966 1.00 98.12 149 GLU A C 1
ATOM 1232 O O . GLU A 1 149 ? 14.685 -9.663 3.790 1.00 98.12 149 GLU A O 1
ATOM 1237 N N . ILE A 1 150 ? 13.274 -11.337 3.310 1.00 98.44 150 ILE A N 1
ATOM 1238 C CA . ILE A 1 150 ? 12.500 -10.569 2.326 1.00 98.44 150 ILE A CA 1
ATOM 1239 C C . ILE A 1 150 ? 11.739 -9.411 2.984 1.00 98.44 150 ILE A C 1
ATOM 1241 O O . ILE A 1 150 ? 11.680 -8.312 2.419 1.00 98.44 150 ILE A O 1
ATOM 1245 N N . ALA A 1 151 ? 11.202 -9.602 4.191 1.00 98.56 151 ALA A N 1
ATOM 1246 C CA . ALA A 1 151 ? 10.522 -8.546 4.931 1.00 98.56 151 ALA A CA 1
ATOM 1247 C C . ALA A 1 151 ? 11.498 -7.431 5.345 1.00 98.56 151 ALA A C 1
ATOM 1249 O O . ALA A 1 151 ? 11.228 -6.256 5.085 1.00 98.56 151 ALA A O 1
ATOM 1250 N N . GLU A 1 152 ? 12.657 -7.772 5.914 1.00 98.62 152 GLU A N 1
ATOM 1251 C CA . GLU A 1 152 ? 13.700 -6.804 6.285 1.00 98.62 152 GLU A CA 1
ATOM 1252 C C . GLU A 1 152 ? 14.197 -6.020 5.070 1.00 98.62 152 GLU A C 1
ATOM 1254 O O . GLU A 1 152 ? 14.280 -4.784 5.103 1.00 98.62 152 GLU A O 1
ATOM 1259 N N . ARG A 1 153 ? 14.452 -6.723 3.961 1.00 98.62 153 ARG A N 1
ATOM 1260 C CA . ARG A 1 153 ? 14.843 -6.097 2.697 1.00 98.62 153 ARG A CA 1
ATOM 1261 C C . ARG A 1 153 ? 13.775 -5.130 2.211 1.00 98.62 153 ARG A C 1
ATOM 1263 O O . ARG A 1 153 ? 14.100 -3.997 1.874 1.00 98.62 153 ARG A O 1
ATOM 1270 N N . THR A 1 154 ? 12.506 -5.527 2.241 1.00 98.62 154 THR A N 1
ATOM 1271 C CA . THR A 1 154 ? 11.392 -4.657 1.840 1.00 98.62 154 THR A CA 1
ATOM 1272 C C . THR A 1 154 ? 11.296 -3.419 2.728 1.00 98.62 154 THR A C 1
ATOM 1274 O O . THR A 1 154 ? 11.157 -2.305 2.222 1.00 98.62 154 THR A O 1
ATOM 1277 N N . ILE A 1 155 ? 11.425 -3.576 4.049 1.00 98.56 155 ILE A N 1
ATOM 1278 C CA . ILE A 1 155 ? 11.397 -2.455 4.999 1.00 98.56 155 ILE A CA 1
ATOM 1279 C C . ILE A 1 155 ? 12.499 -1.442 4.670 1.00 98.56 155 ILE A C 1
ATOM 1281 O O . ILE A 1 155 ? 12.234 -0.235 4.655 1.00 98.56 155 ILE A O 1
ATOM 1285 N N . LYS A 1 156 ? 13.707 -1.924 4.361 1.00 98.25 156 LYS A N 1
ATOM 1286 C CA . LYS A 1 156 ? 14.864 -1.098 3.995 1.00 98.25 156 LYS A CA 1
ATOM 1287 C C . LYS A 1 156 ? 14.706 -0.440 2.619 1.00 98.25 156 LYS A C 1
ATOM 1289 O O . LYS A 1 156 ? 14.825 0.780 2.508 1.00 98.25 156 LYS A O 1
ATOM 1294 N N . VAL A 1 157 ? 14.415 -1.230 1.587 1.00 97.94 157 VAL A N 1
ATOM 1295 C CA . VAL A 1 157 ? 14.349 -0.804 0.175 1.00 97.94 157 VAL A CA 1
ATOM 1296 C C . VAL A 1 157 ? 13.157 0.111 -0.093 1.00 97.94 157 VAL A C 1
ATOM 1298 O O . VAL A 1 157 ? 13.276 1.058 -0.857 1.00 97.94 157 VAL A O 1
ATOM 1301 N N . CYS A 1 158 ? 12.012 -0.108 0.555 1.00 97.19 158 CYS A N 1
ATOM 1302 C CA . CYS A 1 158 ? 10.841 0.761 0.403 1.00 97.19 158 CYS A CA 1
ATOM 1303 C C . CYS A 1 158 ? 10.778 1.882 1.457 1.00 97.19 158 CYS A C 1
ATOM 1305 O O . CYS A 1 158 ? 9.849 2.696 1.436 1.00 97.19 158 CYS A O 1
ATOM 1307 N N . GLY A 1 159 ? 11.729 1.924 2.401 1.00 96.62 159 GLY A N 1
ATOM 1308 C CA . GLY A 1 159 ? 11.809 2.957 3.438 1.00 96.62 159 GLY A CA 1
ATOM 1309 C C . GLY A 1 159 ? 10.623 2.939 4.401 1.00 96.62 159 GLY A C 1
ATOM 1310 O O . GLY A 1 159 ? 10.156 3.997 4.840 1.00 96.62 159 GLY A O 1
ATOM 1311 N N . LEU A 1 160 ? 10.111 1.747 4.725 1.00 97.25 160 LEU A N 1
ATOM 1312 C CA . LEU A 1 160 ? 8.897 1.567 5.535 1.00 97.25 160 LEU A CA 1
ATOM 1313 C C . LEU A 1 160 ? 9.081 1.956 7.013 1.00 97.25 160 LEU A C 1
ATOM 1315 O O . LEU A 1 160 ? 8.087 2.088 7.735 1.00 97.25 160 LEU A O 1
ATOM 1319 N N . SER A 1 161 ? 10.331 2.189 7.422 1.00 96.31 161 SER A N 1
ATOM 1320 C CA . SER A 1 161 ? 10.747 2.730 8.726 1.00 96.31 161 SER A CA 1
ATOM 1321 C C . SER A 1 161 ? 11.360 4.133 8.617 1.00 96.31 161 SER A C 1
ATOM 1323 O O . SER A 1 161 ? 12.134 4.545 9.473 1.00 96.31 161 SER A O 1
ATOM 1325 N N . SER A 1 162 ? 11.053 4.883 7.553 1.00 96.19 162 SER A N 1
ATOM 1326 C CA . SER A 1 162 ? 11.487 6.282 7.432 1.00 96.19 162 SER A CA 1
ATOM 1327 C C . SER A 1 162 ? 10.848 7.176 8.511 1.00 96.19 162 SER A C 1
ATOM 1329 O O . SER A 1 162 ? 9.706 6.915 8.910 1.00 96.19 162 SER A O 1
ATOM 1331 N N . PRO A 1 163 ? 11.503 8.283 8.926 1.00 96.81 163 PRO A N 1
ATOM 1332 C CA . PRO A 1 163 ? 10.954 9.212 9.919 1.00 96.81 163 PRO A CA 1
ATOM 1333 C C . PRO A 1 163 ? 9.535 9.682 9.588 1.00 96.81 163 PRO A C 1
ATOM 1335 O O . PRO A 1 163 ? 8.669 9.693 10.452 1.00 96.81 163 PRO A O 1
ATOM 1338 N N . ARG A 1 164 ? 9.250 9.955 8.306 1.00 94.81 164 ARG A N 1
ATOM 1339 C CA . ARG A 1 164 ? 7.910 10.327 7.822 1.00 94.81 164 ARG A CA 1
ATOM 1340 C C . ARG A 1 164 ? 6.834 9.309 8.216 1.00 94.81 164 ARG A C 1
ATOM 1342 O O . ARG A 1 164 ? 5.750 9.699 8.643 1.00 94.81 164 ARG A O 1
ATOM 1349 N N . LEU A 1 165 ? 7.109 8.015 8.040 1.00 96.62 165 LEU A N 1
ATOM 1350 C CA . LEU A 1 165 ? 6.149 6.951 8.346 1.00 96.62 165 LEU A CA 1
ATOM 1351 C C . LEU A 1 165 ? 6.085 6.655 9.842 1.00 96.62 165 LEU A C 1
ATOM 1353 O O . LEU A 1 165 ? 4.997 6.398 10.347 1.00 96.62 165 LEU A O 1
ATOM 1357 N N . ILE A 1 166 ? 7.210 6.755 10.552 1.00 97.88 166 ILE A N 1
ATOM 1358 C CA . ILE A 1 166 ? 7.249 6.648 12.016 1.00 97.88 166 ILE A CA 1
ATOM 1359 C C . ILE A 1 166 ? 6.390 7.753 12.645 1.00 97.88 166 ILE A C 1
ATOM 1361 O O . ILE A 1 166 ? 5.521 7.456 13.459 1.00 97.88 166 ILE A O 1
ATOM 1365 N N . THR A 1 167 ? 6.547 9.008 12.215 1.00 97.69 167 THR A N 1
ATOM 1366 C CA . THR A 1 167 ? 5.731 10.137 12.692 1.00 97.69 167 THR A CA 1
ATOM 1367 C C . THR A 1 167 ? 4.252 9.982 12.336 1.00 97.69 167 THR A C 1
ATOM 1369 O O . THR A 1 167 ? 3.383 10.345 13.123 1.00 97.69 167 THR A O 1
ATOM 1372 N N . ALA A 1 168 ? 3.930 9.453 11.153 1.00 97.12 168 ALA A N 1
ATOM 1373 C CA . ALA A 1 168 ? 2.537 9.197 10.791 1.00 97.12 168 ALA A CA 1
ATOM 1374 C C . ALA A 1 168 ? 1.909 8.124 11.698 1.00 97.12 168 ALA A C 1
ATOM 1376 O O . ALA A 1 168 ? 0.807 8.318 12.207 1.00 97.12 168 ALA A O 1
ATOM 1377 N N . ARG A 1 169 ? 2.631 7.025 11.954 1.00 98.25 169 ARG A N 1
ATOM 1378 C CA . ARG A 1 169 ? 2.184 5.959 12.861 1.00 98.25 169 ARG A CA 1
ATOM 1379 C C . ARG A 1 169 ? 2.117 6.418 14.315 1.00 98.25 169 ARG A C 1
ATOM 1381 O O . ARG A 1 169 ? 1.193 6.017 15.006 1.00 98.25 169 ARG A O 1
ATOM 1388 N N . SER A 1 170 ? 3.016 7.285 14.784 1.00 98.38 170 SER A N 1
ATOM 1389 C CA . SER A 1 170 ? 2.948 7.796 16.161 1.00 98.38 170 SER A CA 1
ATOM 1390 C C . SER A 1 170 ? 1.694 8.627 16.411 1.00 98.38 170 SER A C 1
ATOM 1392 O O . SER A 1 170 ? 1.050 8.448 17.439 1.00 98.38 170 SER A O 1
ATOM 1394 N N . LYS A 1 171 ? 1.286 9.465 15.450 1.00 98.25 171 LYS A N 1
ATOM 1395 C CA . LYS A 1 171 ? 0.013 10.197 15.529 1.00 98.25 171 LYS A CA 1
ATOM 1396 C C . LYS A 1 171 ? -1.181 9.246 15.603 1.00 98.25 171 LYS A C 1
ATOM 1398 O O . LYS A 1 171 ? -2.040 9.433 16.456 1.00 98.25 171 LYS A O 1
ATOM 1403 N N . ILE A 1 172 ? -1.192 8.210 14.759 1.00 98.31 172 ILE A N 1
ATOM 1404 C CA . ILE A 1 172 ? -2.229 7.170 14.794 1.00 98.31 172 ILE A CA 1
ATOM 1405 C C . ILE A 1 172 ? -2.250 6.477 16.157 1.00 98.31 172 ILE A C 1
ATOM 1407 O O . ILE A 1 172 ? -3.316 6.351 16.745 1.00 98.31 172 ILE A O 1
ATOM 1411 N N . LEU A 1 173 ? -1.089 6.074 16.683 1.00 98.38 173 LEU A N 1
ATOM 1412 C CA . LEU A 1 173 ? -0.991 5.403 17.977 1.00 98.38 173 LEU A CA 1
ATOM 1413 C C . LEU A 1 173 ? -1.530 6.282 19.112 1.00 98.38 173 LEU A C 1
ATOM 1415 O O . LEU A 1 173 ? -2.288 5.791 19.939 1.00 98.38 173 LEU A O 1
ATOM 1419 N N . VAL A 1 174 ? -1.190 7.575 19.136 1.00 98.44 174 VAL A N 1
ATOM 1420 C CA . VAL A 1 174 ? -1.718 8.519 20.137 1.00 98.44 174 VAL A CA 1
ATOM 1421 C C . VAL A 1 174 ? -3.242 8.601 20.056 1.00 98.44 174 VAL A C 1
ATOM 1423 O O . VAL A 1 174 ? -3.910 8.404 21.068 1.00 98.44 174 VAL A O 1
ATOM 1426 N N . SER A 1 175 ? -3.799 8.834 18.863 1.00 97.94 175 SER A N 1
ATOM 1427 C CA . SER A 1 175 ? -5.254 8.866 18.668 1.00 97.94 175 SER A CA 1
ATOM 1428 C C . SER A 1 175 ? -5.919 7.544 19.057 1.00 97.94 175 SER A C 1
ATOM 1430 O O . SER A 1 175 ? -6.990 7.551 19.654 1.00 97.94 175 SER A O 1
ATOM 1432 N N . PHE A 1 176 ? -5.270 6.414 18.777 1.00 98.38 176 PHE A N 1
ATOM 1433 C CA . PHE A 1 176 ? -5.770 5.091 19.132 1.00 98.38 176 PHE A CA 1
ATOM 1434 C C . PHE A 1 176 ? -5.798 4.861 20.648 1.00 98.38 176 PHE A C 1
ATOM 1436 O O . PHE A 1 176 ? -6.787 4.355 21.164 1.00 98.38 176 PHE A O 1
ATOM 1443 N N . ARG A 1 177 ? -4.762 5.280 21.391 1.00 98.25 177 ARG A N 1
ATOM 1444 C CA . ARG A 1 177 ? -4.759 5.172 22.863 1.00 98.25 177 ARG A CA 1
ATOM 1445 C C . ARG A 1 177 ? -5.832 6.043 23.514 1.00 98.25 177 ARG A C 1
ATOM 1447 O O . ARG A 1 177 ? -6.417 5.636 24.512 1.00 98.25 177 ARG A O 1
ATOM 1454 N N . ILE A 1 178 ? -6.115 7.215 22.941 1.00 98.38 178 ILE A N 1
ATOM 1455 C CA . ILE A 1 178 ? -7.236 8.060 23.381 1.00 98.38 178 ILE A CA 1
ATOM 1456 C C . ILE A 1 178 ? -8.563 7.330 23.143 1.00 98.38 178 ILE A C 1
ATOM 1458 O O . ILE A 1 178 ? -9.357 7.207 24.072 1.00 98.38 178 ILE A O 1
ATOM 1462 N N . PHE A 1 179 ? -8.757 6.777 21.943 1.00 98.25 179 PHE A N 1
ATOM 1463 C CA . PHE A 1 179 ? -9.929 5.965 21.616 1.00 98.25 179 PHE A CA 1
ATOM 1464 C C . PHE A 1 179 ? -10.120 4.794 22.594 1.00 98.25 179 PHE A C 1
ATOM 1466 O O . PHE A 1 179 ? -11.222 4.602 23.097 1.00 98.25 179 PHE A O 1
ATOM 1473 N N . GLU A 1 180 ? -9.066 4.043 22.928 1.00 98.25 180 GLU A N 1
ATOM 1474 C CA . GLU A 1 180 ? -9.164 2.940 23.897 1.00 98.25 180 GLU A CA 1
ATOM 1475 C C . GLU A 1 180 ? -9.611 3.415 25.285 1.00 98.25 180 GLU A C 1
ATOM 1477 O O . GLU A 1 180 ? -10.441 2.768 25.926 1.00 98.25 180 GLU A O 1
ATOM 1482 N N . GLN A 1 181 ? -9.100 4.557 25.751 1.00 98.38 181 GLN A N 1
ATOM 1483 C CA . GLN A 1 181 ? -9.490 5.127 27.040 1.00 98.38 181 GLN A CA 1
ATOM 1484 C C . GLN A 1 181 ? -10.964 5.565 27.047 1.00 98.38 181 GLN A C 1
ATOM 1486 O O . GLN A 1 181 ? -11.690 5.340 28.025 1.00 98.38 181 GLN A O 1
ATOM 1491 N N . GLU A 1 182 ? -11.418 6.186 25.959 1.00 98.25 182 GLU A N 1
ATOM 1492 C CA . GLU A 1 182 ? -12.810 6.598 25.778 1.00 98.25 182 GLU A CA 1
ATOM 1493 C C . GLU A 1 182 ? -13.743 5.388 25.681 1.00 98.25 182 GLU A C 1
ATOM 1495 O O . GLU A 1 182 ? -14.788 5.371 26.336 1.00 98.25 182 GLU A O 1
ATOM 1500 N N . LEU A 1 183 ? -13.339 4.351 24.945 1.00 98.44 183 LEU A N 1
ATOM 1501 C CA . LEU A 1 183 ? -14.086 3.107 24.796 1.00 98.44 183 LEU A CA 1
ATOM 1502 C C . LEU A 1 183 ? -14.206 2.359 26.128 1.00 98.44 183 LEU A C 1
ATOM 1504 O O . LEU A 1 183 ? -15.302 1.951 26.502 1.00 98.44 183 LEU A O 1
ATOM 1508 N N . SER A 1 184 ? -13.118 2.262 26.895 1.00 98.31 184 SER A N 1
ATOM 1509 C CA . SER A 1 184 ? -13.130 1.691 28.250 1.00 98.31 184 SER A CA 1
ATOM 1510 C C . SER A 1 184 ? -14.095 2.446 29.175 1.00 98.31 184 SER A C 1
ATOM 1512 O O . SER A 1 184 ? -14.917 1.853 29.878 1.00 98.31 184 SER A O 1
ATOM 1514 N N . THR A 1 185 ? -14.085 3.780 29.104 1.00 98.25 185 THR A N 1
ATOM 1515 C CA . THR A 1 185 ? -15.026 4.621 29.858 1.00 98.25 185 THR A CA 1
ATOM 1516 C C . THR A 1 185 ? -16.474 4.399 29.408 1.00 98.25 185 THR A C 1
ATOM 1518 O O . THR A 1 185 ? -17.392 4.386 30.234 1.00 98.25 185 THR A O 1
ATOM 1521 N N . ALA A 1 186 ? -16.704 4.237 28.103 1.00 97.94 186 ALA A N 1
ATOM 1522 C CA . ALA A 1 186 ? -18.021 3.945 27.549 1.00 97.94 186 ALA A CA 1
ATOM 1523 C C . ALA A 1 186 ? -18.534 2.571 28.001 1.00 97.94 186 ALA A C 1
ATOM 1525 O O . ALA A 1 186 ? -19.704 2.476 28.368 1.00 97.94 186 ALA A O 1
ATOM 1526 N N . LEU A 1 187 ? -17.666 1.556 28.065 1.00 98.06 187 LEU A N 1
ATOM 1527 C CA . LEU A 1 187 ? -17.997 0.223 28.576 1.00 98.06 187 LEU A CA 1
ATOM 1528 C C . LEU A 1 187 ? -18.369 0.246 30.057 1.00 98.06 187 LEU A C 1
ATOM 1530 O O . LEU A 1 187 ? -19.421 -0.268 30.426 1.00 98.06 187 LEU A O 1
ATOM 1534 N N . SER A 1 188 ? -17.578 0.909 30.905 1.00 97.75 188 SER A N 1
ATOM 1535 C CA . SER A 1 188 ? -17.923 1.068 32.326 1.00 97.75 188 SER A CA 1
ATOM 1536 C C . SER A 1 188 ? -19.302 1.711 32.489 1.00 97.75 188 SER A C 1
ATOM 1538 O O . SER A 1 188 ? -20.161 1.181 33.193 1.00 97.75 188 SER A O 1
ATOM 1540 N N . LYS A 1 189 ? -19.575 2.789 31.742 1.00 97.56 189 LYS A N 1
ATOM 1541 C CA . LYS A 1 189 ? -20.912 3.391 31.722 1.00 97.56 189 LYS A CA 1
ATOM 1542 C C . LYS A 1 189 ? -21.950 2.397 31.215 1.00 97.56 189 LYS A C 1
ATOM 1544 O O . LYS A 1 189 ? -23.033 2.337 31.777 1.00 97.56 189 LYS A O 1
ATOM 1549 N N . PHE A 1 190 ? -21.689 1.642 30.158 1.00 97.50 190 PHE A N 1
ATOM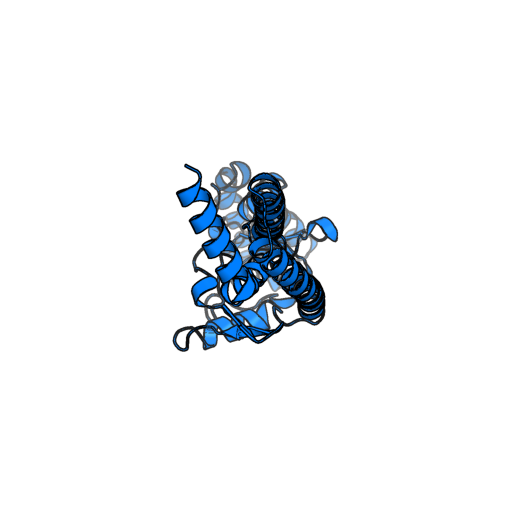 1550 C CA . PHE A 1 190 ? -22.633 0.649 29.652 1.00 97.50 190 PHE A CA 1
ATOM 1551 C C . PHE A 1 190 ? -22.995 -0.397 30.715 1.00 97.50 190 PHE A C 1
ATOM 1553 O O . PHE A 1 190 ? -24.175 -0.714 30.861 1.00 97.50 190 PHE A O 1
ATOM 1560 N N . HIS A 1 191 ? -22.040 -0.872 31.513 1.00 96.38 191 HIS A N 1
ATOM 1561 C CA . HIS A 1 191 ? -22.306 -1.787 32.627 1.00 96.38 191 HIS A CA 1
ATOM 1562 C C . HIS A 1 191 ? -23.119 -1.140 33.756 1.00 96.38 191 HIS A C 1
ATOM 1564 O O . HIS A 1 191 ? -24.052 -1.761 34.254 1.00 96.38 191 HIS A O 1
ATOM 1570 N N . ASP A 1 192 ? -22.865 0.131 34.074 1.00 96.62 192 ASP A N 1
ATOM 1571 C CA . ASP A 1 192 ? -23.585 0.878 35.120 1.00 96.62 192 ASP A CA 1
ATOM 1572 C C . ASP A 1 192 ? -24.994 1.356 34.701 1.00 96.62 192 ASP A C 1
ATOM 1574 O O . ASP A 1 192 ? -25.634 2.166 35.386 1.00 96.62 192 ASP A O 1
ATOM 1578 N N . ALA A 1 193 ? -25.481 0.960 33.523 1.00 95.88 193 ALA A N 1
ATOM 1579 C CA . ALA A 1 193 ? -26.807 1.336 33.040 1.00 95.88 193 ALA A CA 1
ATOM 1580 C C . ALA A 1 193 ? -27.899 0.622 33.836 1.00 95.88 193 ALA A C 1
ATOM 1582 O O . ALA A 1 193 ? -27.868 -0.590 34.001 1.00 95.88 193 ALA A O 1
ATOM 1583 N N . ARG A 1 194 ? -28.873 1.395 34.332 1.00 95.12 194 ARG A N 1
ATOM 1584 C CA . ARG A 1 194 ? -29.941 0.896 35.219 1.00 95.12 194 ARG A CA 1
ATOM 1585 C C . ARG A 1 194 ? -31.302 0.791 34.546 1.00 95.12 194 ARG A C 1
ATOM 1587 O O . ARG A 1 194 ? -32.231 0.256 35.136 1.00 95.12 194 ARG A O 1
ATOM 1594 N N . THR A 1 195 ? -31.441 1.368 33.359 1.00 95.69 195 THR A N 1
ATOM 1595 C CA . THR A 1 195 ? -32.679 1.326 32.578 1.00 95.69 195 THR A CA 1
ATOM 1596 C C . THR A 1 195 ? -32.371 0.847 31.174 1.00 95.69 195 THR A C 1
ATOM 1598 O O . THR A 1 195 ? -31.321 1.213 30.634 1.00 95.69 195 THR A O 1
ATOM 1601 N N . GLU A 1 196 ? -33.311 0.128 30.563 1.00 93.44 196 GLU A N 1
ATOM 1602 C CA . GLU A 1 196 ? -33.199 -0.329 29.173 1.00 93.44 196 GLU A CA 1
ATOM 1603 C C . GLU A 1 196 ? -32.854 0.814 28.227 1.00 93.44 196 GLU A C 1
ATOM 1605 O O . GLU A 1 196 ? -31.891 0.730 27.470 1.00 93.44 196 GLU A O 1
ATOM 1610 N N . LYS A 1 197 ? -33.538 1.957 28.366 1.00 94.75 197 LYS A N 1
ATOM 1611 C CA . LYS A 1 197 ? -33.258 3.111 27.511 1.00 94.75 197 LYS A CA 1
ATOM 1612 C C . LYS A 1 197 ? -31.821 3.623 27.660 1.00 94.75 197 LYS A C 1
ATOM 1614 O O . LYS A 1 197 ? -31.166 3.960 26.678 1.00 94.75 197 LYS A O 1
ATOM 1619 N N . SER A 1 198 ? -31.304 3.661 28.891 1.00 95.50 198 SER A N 1
ATOM 1620 C CA . SER A 1 198 ? -29.918 4.075 29.134 1.00 95.50 198 SER A CA 1
ATOM 1621 C C . SER A 1 198 ? -28.895 3.053 28.635 1.00 95.50 198 SER A C 1
ATOM 1623 O O . SER A 1 198 ? -27.800 3.452 28.237 1.00 95.50 198 SER A O 1
ATOM 1625 N N . LYS A 1 199 ? -29.240 1.760 28.662 1.00 96.06 199 LYS A N 1
ATOM 1626 C CA . LYS A 1 199 ? -28.414 0.657 28.164 1.00 96.06 199 LYS A CA 1
ATOM 1627 C C . LYS A 1 199 ? -28.310 0.737 26.640 1.00 96.06 199 LYS A C 1
ATOM 1629 O O . LYS A 1 199 ? -27.197 0.811 26.125 1.00 96.06 199 LYS A O 1
ATOM 1634 N N . GLU A 1 200 ? -29.447 0.880 25.961 1.00 96.75 200 GLU A N 1
ATOM 1635 C CA . GLU A 1 200 ? -29.568 1.071 24.510 1.00 96.75 200 GLU A CA 1
ATOM 1636 C C . GLU A 1 200 ? -28.766 2.292 24.027 1.00 96.75 200 GLU A C 1
ATOM 1638 O O . GLU A 1 200 ? -27.923 2.188 23.135 1.00 96.75 200 GLU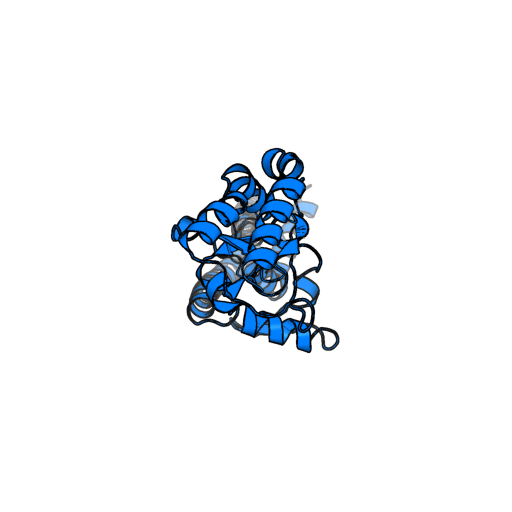 A O 1
ATOM 1643 N N . ASP A 1 201 ? -28.950 3.456 24.662 1.00 96.62 201 ASP A N 1
ATOM 1644 C CA . ASP A 1 201 ? -28.250 4.684 24.267 1.00 96.62 201 ASP A CA 1
ATOM 1645 C C . ASP A 1 201 ? -26.722 4.573 24.422 1.00 96.62 201 ASP A C 1
ATOM 1647 O O . ASP A 1 201 ? -25.969 5.227 23.693 1.00 96.62 201 ASP A O 1
ATOM 1651 N N . ARG A 1 202 ? -26.244 3.776 25.387 1.00 97.44 202 ARG A N 1
ATOM 1652 C CA . ARG A 1 202 ? -24.810 3.523 25.611 1.00 97.44 202 ARG A CA 1
ATOM 1653 C C . ARG A 1 202 ? -24.270 2.481 24.631 1.00 97.44 202 ARG A C 1
ATOM 1655 O O . ARG A 1 202 ? -23.188 2.707 24.094 1.00 97.44 202 ARG A O 1
ATOM 1662 N N . ALA A 1 203 ? -25.032 1.424 24.340 1.00 97.62 203 ALA A N 1
ATOM 1663 C CA . ALA A 1 203 ? -24.709 0.453 23.293 1.00 97.62 203 ALA A CA 1
ATOM 1664 C C . ALA A 1 203 ? -24.537 1.142 21.933 1.00 97.62 203 ALA A C 1
ATOM 1666 O O . ALA A 1 203 ? -23.518 0.951 21.275 1.00 97.62 203 ALA A O 1
ATOM 1667 N N . ARG A 1 204 ? -25.467 2.034 21.560 1.00 97.06 204 ARG A N 1
ATOM 1668 C CA . ARG A 1 204 ? -25.375 2.816 20.316 1.00 97.06 204 ARG A CA 1
ATOM 1669 C C . ARG A 1 204 ? -24.078 3.623 20.235 1.00 97.06 204 ARG A C 1
ATOM 1671 O O . ARG A 1 204 ? -23.420 3.613 19.204 1.00 97.06 204 ARG A O 1
ATOM 1678 N N . LYS A 1 205 ? -23.679 4.292 21.322 1.00 96.81 205 LYS A N 1
ATOM 1679 C CA . LYS A 1 205 ? -22.423 5.066 21.360 1.00 96.81 205 LYS A CA 1
ATOM 1680 C C . LYS A 1 205 ? -21.184 4.188 21.202 1.00 96.81 205 LYS A C 1
ATOM 1682 O O . LYS A 1 205 ? -20.234 4.607 20.550 1.00 96.81 205 LYS A O 1
ATOM 1687 N N . ILE A 1 206 ? -21.187 2.997 21.804 1.00 98.25 206 ILE A N 1
ATOM 1688 C CA . ILE A 1 206 ? -20.110 2.016 21.624 1.00 98.25 206 ILE A CA 1
ATOM 1689 C C . ILE A 1 206 ? -20.068 1.568 20.160 1.00 98.25 206 ILE A C 1
ATOM 1691 O O . ILE A 1 206 ? -19.001 1.621 19.559 1.00 98.25 206 ILE A O 1
ATOM 1695 N N . SER A 1 207 ? -21.217 1.223 19.571 1.00 98.19 207 SER A N 1
ATOM 1696 C CA . SER A 1 207 ? -21.323 0.849 18.154 1.00 98.19 207 SER A CA 1
ATOM 1697 C C . SER A 1 207 ? -20.757 1.933 17.236 1.00 98.19 207 SER A C 1
ATOM 1699 O O . SER A 1 207 ? -19.882 1.651 16.430 1.00 98.19 207 SER A O 1
ATOM 1701 N N . GLU A 1 208 ? -21.171 3.192 17.413 1.00 97.69 208 GLU A N 1
ATOM 1702 C CA . GLU A 1 208 ? -20.688 4.325 16.607 1.00 97.69 208 GLU A CA 1
ATOM 1703 C C . GLU A 1 208 ? -19.167 4.527 16.727 1.00 97.69 208 GLU A C 1
ATOM 1705 O O . GLU A 1 208 ? -18.486 4.838 15.743 1.00 97.69 208 GLU A O 1
ATOM 1710 N N . ALA A 1 209 ? -18.615 4.338 17.930 1.00 97.56 209 ALA A N 1
ATOM 1711 C CA . ALA A 1 209 ? -17.178 4.423 18.164 1.00 97.56 209 ALA A CA 1
ATOM 1712 C C . ALA A 1 209 ? -16.421 3.275 17.471 1.00 97.56 209 ALA A C 1
ATOM 1714 O O . ALA A 1 209 ? -15.387 3.518 16.840 1.00 97.56 209 ALA A O 1
ATOM 1715 N N . LEU A 1 210 ? -16.947 2.048 17.548 1.00 98.31 210 LEU A N 1
ATOM 1716 C CA . LEU A 1 210 ? -16.399 0.875 16.864 1.00 98.31 210 LEU A CA 1
ATOM 1717 C C . LEU A 1 210 ? -16.436 1.058 15.341 1.00 98.31 210 LEU A C 1
ATOM 1719 O O . LEU A 1 210 ? -15.398 0.932 14.694 1.00 98.31 210 LEU A O 1
ATOM 1723 N N . ASP A 1 211 ? -17.573 1.470 14.781 1.00 97.94 211 ASP A N 1
ATOM 1724 C CA . ASP A 1 211 ? -17.726 1.727 13.344 1.00 97.94 211 ASP A CA 1
ATOM 1725 C C . ASP A 1 211 ? -16.715 2.767 12.844 1.00 97.94 211 ASP A C 1
ATOM 1727 O O . ASP A 1 211 ? -16.087 2.608 11.788 1.00 97.94 211 ASP A O 1
ATOM 1731 N N . THR A 1 212 ? -16.508 3.827 13.632 1.00 97.25 212 THR A N 1
ATOM 1732 C CA . THR A 1 212 ? -15.546 4.882 13.311 1.00 97.25 212 THR A CA 1
ATOM 1733 C C . THR A 1 212 ? -14.125 4.329 13.237 1.00 97.25 212 THR A C 1
ATOM 1735 O O . THR A 1 212 ? -13.435 4.570 12.242 1.00 97.25 212 THR A O 1
ATOM 1738 N N . ILE A 1 213 ? -13.667 3.571 14.241 1.00 97.88 213 ILE A N 1
ATOM 1739 C CA . ILE A 1 213 ? -12.290 3.059 14.237 1.00 97.88 213 ILE A CA 1
ATOM 1740 C C . ILE A 1 213 ? -12.090 1.931 13.216 1.00 97.88 213 ILE A C 1
ATOM 1742 O O . ILE A 1 213 ? -11.047 1.875 12.562 1.00 97.88 213 ILE A O 1
ATOM 1746 N N . GLU A 1 214 ? -13.091 1.073 13.015 1.00 98.12 214 GLU A N 1
ATOM 1747 C CA . GLU A 1 214 ? -13.046 -0.012 12.033 1.00 98.12 214 GLU A CA 1
ATOM 1748 C C . GLU A 1 214 ? -12.998 0.538 10.604 1.00 98.12 214 GLU A C 1
ATOM 1750 O O . GLU A 1 214 ? -12.322 -0.029 9.742 1.00 98.12 214 GLU A O 1
ATOM 1755 N N . SER A 1 215 ? -13.617 1.697 10.348 1.00 97.88 215 SER A N 1
ATOM 1756 C CA . SER A 1 215 ? -13.486 2.381 9.058 1.00 97.88 215 SER A CA 1
ATOM 1757 C C . SER A 1 215 ? -12.034 2.755 8.727 1.00 97.88 215 SER A C 1
ATOM 1759 O O . SER A 1 215 ? -11.634 2.674 7.568 1.00 97.88 215 SER A O 1
ATOM 1761 N N . MET A 1 216 ? -11.206 3.069 9.733 1.00 97.88 216 MET A N 1
ATOM 1762 C CA . MET A 1 216 ? -9.782 3.389 9.548 1.00 97.88 216 MET A CA 1
ATOM 1763 C C . MET A 1 216 ? -8.924 2.150 9.246 1.00 97.88 216 MET A C 1
ATOM 1765 O O . MET A 1 216 ? -7.791 2.264 8.773 1.00 97.88 216 MET A O 1
ATOM 1769 N N . ALA A 1 217 ? -9.458 0.957 9.504 1.00 97.25 217 ALA A N 1
ATOM 1770 C CA . ALA A 1 217 ? -8.819 -0.321 9.220 1.00 97.25 217 ALA A CA 1
ATOM 1771 C C . ALA A 1 217 ? -9.195 -0.892 7.841 1.00 97.25 217 ALA A C 1
ATOM 1773 O O . ALA A 1 217 ? -8.626 -1.906 7.424 1.00 97.25 217 ALA A O 1
ATOM 1774 N N . LYS A 1 218 ? -10.118 -0.244 7.115 1.00 97.44 218 LYS A N 1
ATOM 1775 C CA . LYS A 1 218 ? -10.543 -0.672 5.777 1.00 97.44 218 LYS A CA 1
ATOM 1776 C C . LYS A 1 218 ? -9.433 -0.482 4.733 1.00 97.44 218 LYS A C 1
ATOM 1778 O O . LYS A 1 218 ? -8.606 0.420 4.875 1.00 97.44 218 LYS A O 1
ATOM 1783 N N . PRO A 1 219 ? -9.399 -1.301 3.661 1.00 96.00 219 PRO A N 1
ATOM 1784 C CA . PRO A 1 219 ? -8.331 -1.269 2.659 1.00 96.00 219 PRO A CA 1
ATOM 1785 C C . PRO A 1 219 ? -8.125 0.067 1.942 1.00 96.00 219 PRO A C 1
ATOM 1787 O O . PRO A 1 219 ? -7.056 0.275 1.380 1.00 96.00 219 PRO A O 1
ATOM 1790 N N . ASP A 1 220 ? -9.092 0.973 1.948 1.00 95.44 220 ASP A N 1
ATOM 1791 C CA . ASP A 1 220 ? -9.014 2.312 1.359 1.00 95.44 220 ASP A CA 1
ATOM 1792 C C . ASP A 1 220 ? -8.492 3.383 2.327 1.00 95.44 220 ASP A C 1
ATOM 1794 O O . ASP A 1 220 ? -7.983 4.418 1.894 1.00 95.44 220 ASP A O 1
ATOM 1798 N N . ALA A 1 221 ? -8.500 3.113 3.631 1.00 96.88 221 ALA A N 1
ATOM 1799 C CA . ALA A 1 221 ? -7.980 4.030 4.630 1.00 96.88 221 ALA A CA 1
ATOM 1800 C C . ALA A 1 221 ? -6.442 4.099 4.619 1.00 96.88 221 ALA A C 1
ATOM 1802 O O . ALA A 1 221 ? -5.715 3.118 4.400 1.00 96.88 221 ALA A O 1
ATOM 1803 N N . LYS A 1 222 ? -5.914 5.296 4.879 1.00 96.31 222 LYS A N 1
ATOM 1804 C CA . LYS A 1 222 ? -4.473 5.562 4.960 1.00 96.31 222 LYS A CA 1
ATOM 1805 C C . LYS A 1 222 ? -3.849 4.781 6.116 1.00 96.31 222 LYS A C 1
ATOM 1807 O O . LYS A 1 222 ? -4.300 4.884 7.250 1.00 96.31 222 LYS A O 1
ATOM 1812 N N . LEU A 1 223 ? -2.761 4.058 5.837 1.00 97.56 223 LEU A N 1
ATOM 1813 C CA . LEU A 1 223 ? -2.065 3.212 6.825 1.00 97.56 223 LEU A CA 1
ATOM 1814 C C . LEU A 1 223 ? -2.977 2.170 7.508 1.00 97.56 223 LEU A C 1
ATOM 1816 O O . LEU A 1 223 ? -2.715 1.767 8.640 1.00 97.56 223 LEU A O 1
ATOM 1820 N N . SER A 1 224 ? -4.009 1.697 6.806 1.00 98.25 224 SER A N 1
ATOM 1821 C CA . SER A 1 224 ? -4.981 0.711 7.296 1.00 98.25 224 SER A CA 1
ATOM 1822 C C . SER A 1 224 ? -4.367 -0.558 7.896 1.00 98.25 224 SER A C 1
ATOM 1824 O O . SER A 1 224 ? -4.878 -1.070 8.888 1.00 98.25 224 SER A O 1
ATOM 1826 N N . HIS A 1 225 ? -3.235 -1.053 7.374 1.00 98.06 225 HIS A N 1
ATOM 1827 C CA . HIS A 1 225 ? -2.543 -2.207 7.966 1.00 98.06 225 HIS A CA 1
ATOM 1828 C C . HIS A 1 225 ? -2.097 -1.935 9.415 1.00 98.06 225 HIS A C 1
ATOM 1830 O O . HIS A 1 225 ? -2.135 -2.830 10.256 1.00 98.06 225 HIS A O 1
ATOM 1836 N N . PHE A 1 226 ? -1.709 -0.695 9.732 1.00 98.56 226 PHE A N 1
ATOM 1837 C CA . PHE A 1 226 ? -1.336 -0.323 11.095 1.00 98.56 226 PHE A CA 1
ATOM 1838 C C . PHE A 1 226 ? -2.558 -0.237 12.018 1.00 98.56 226 PHE A C 1
ATOM 1840 O O . PHE A 1 226 ? -2.500 -0.749 13.130 1.00 98.56 226 PHE A O 1
ATOM 1847 N N . TYR A 1 227 ? -3.683 0.313 11.547 1.00 98.44 227 TYR A N 1
ATOM 1848 C CA . TYR A 1 227 ? -4.945 0.279 12.298 1.00 98.44 227 TYR A CA 1
ATOM 1849 C C . TYR A 1 227 ? -5.408 -1.155 12.581 1.00 98.44 227 TYR A C 1
ATOM 1851 O O . TYR A 1 227 ? -5.741 -1.463 13.722 1.00 98.44 227 TYR A O 1
ATOM 1859 N N . ARG A 1 228 ? -5.352 -2.053 11.586 1.00 97.88 228 ARG A N 1
ATOM 1860 C CA . ARG A 1 228 ? -5.664 -3.483 11.769 1.00 97.88 228 ARG A CA 1
ATOM 1861 C C . ARG A 1 228 ? -4.785 -4.125 12.841 1.00 97.88 228 ARG A C 1
ATOM 1863 O O . ARG A 1 228 ? -5.300 -4.828 13.703 1.00 97.88 228 ARG A O 1
ATOM 1870 N N . PHE A 1 229 ? -3.480 -3.851 12.827 1.00 98.00 229 PHE A N 1
ATOM 1871 C CA . PHE A 1 229 ? -2.577 -4.316 13.882 1.00 98.00 229 PHE A CA 1
ATOM 1872 C C . PHE A 1 229 ? -2.998 -3.818 15.273 1.00 98.00 229 PHE A C 1
ATOM 1874 O O . PHE A 1 229 ? -3.062 -4.617 16.208 1.00 98.00 229 PHE A O 1
ATOM 1881 N N . LEU A 1 230 ? -3.303 -2.523 15.413 1.00 98.38 230 LEU A N 1
ATOM 1882 C CA . LEU A 1 230 ? -3.685 -1.935 16.698 1.00 98.38 230 LEU A CA 1
ATOM 1883 C C . LEU A 1 230 ? -4.996 -2.523 17.231 1.00 98.38 230 LEU A C 1
ATOM 1885 O O . LEU A 1 230 ? -5.042 -2.930 18.388 1.00 98.38 230 LEU A O 1
ATOM 1889 N N . LEU A 1 231 ? -6.019 -2.635 16.378 1.00 98.06 231 LEU A N 1
ATOM 1890 C CA . LEU A 1 231 ? -7.306 -3.241 16.732 1.00 98.06 231 LEU A CA 1
ATOM 1891 C C . LEU A 1 231 ? -7.143 -4.700 17.156 1.00 98.06 231 LEU A C 1
ATOM 1893 O O . LEU A 1 231 ? -7.600 -5.082 18.228 1.00 98.06 231 LEU A O 1
ATOM 1897 N N . ASN A 1 232 ? -6.411 -5.497 16.374 1.00 97.06 232 ASN A N 1
ATOM 1898 C CA . ASN A 1 232 ? -6.162 -6.901 16.704 1.00 97.06 232 ASN A CA 1
ATOM 1899 C C . ASN A 1 232 ? -5.419 -7.074 18.037 1.00 97.06 232 ASN A C 1
ATOM 1901 O O . ASN A 1 232 ? -5.595 -8.096 18.696 1.00 97.06 232 ASN A O 1
ATOM 1905 N N . SER A 1 233 ? -4.626 -6.080 18.446 1.00 96.44 233 SER A N 1
ATOM 1906 C CA . SER A 1 233 ? -3.850 -6.104 19.691 1.00 96.44 233 SER A CA 1
ATOM 1907 C C . SER A 1 233 ? -4.580 -5.481 20.890 1.00 96.44 233 SER A C 1
ATOM 1909 O O . SER A 1 233 ? -4.018 -5.444 21.984 1.00 96.44 233 SER A O 1
ATOM 1911 N N . SER A 1 234 ? -5.794 -4.952 20.710 1.00 98.12 234 SER A N 1
ATOM 1912 C CA . SER A 1 234 ? -6.506 -4.192 21.740 1.00 98.12 234 SER A CA 1
ATOM 1913 C C . SER A 1 234 ? -7.535 -5.050 22.472 1.00 98.12 234 SER A C 1
ATOM 1915 O O . SER A 1 234 ? -8.591 -5.383 21.938 1.00 98.12 234 SER A O 1
ATOM 1917 N N . ALA A 1 235 ? -7.257 -5.363 23.739 1.00 98.25 235 ALA A N 1
ATOM 1918 C CA . ALA A 1 235 ? -8.195 -6.094 24.592 1.00 98.25 235 ALA A CA 1
ATOM 1919 C C . ALA A 1 235 ? -9.500 -5.312 24.831 1.00 98.25 235 ALA A C 1
ATOM 1921 O O . ALA A 1 235 ? -10.571 -5.908 24.841 1.00 98.25 235 ALA A O 1
ATOM 1922 N N . VAL A 1 236 ? -9.419 -3.982 24.972 1.00 98.12 236 VAL A N 1
ATOM 1923 C CA . VAL A 1 236 ? -10.594 -3.120 25.201 1.00 98.12 236 VAL A CA 1
ATOM 1924 C C . VAL A 1 236 ? -11.517 -3.116 23.983 1.00 98.12 236 VAL A C 1
ATOM 1926 O O . VAL A 1 236 ? -12.733 -3.181 24.134 1.00 98.12 236 VAL A O 1
ATOM 1929 N N . TYR A 1 237 ? -10.949 -3.070 22.775 1.00 98.56 237 TYR A N 1
ATOM 1930 C CA . TYR A 1 237 ? -11.719 -3.173 21.536 1.00 98.56 237 TYR A CA 1
ATOM 1931 C C . TYR A 1 237 ? -12.444 -4.520 21.426 1.00 98.56 237 TYR A C 1
ATOM 1933 O O . TYR A 1 237 ? -13.646 -4.534 21.167 1.00 98.56 237 TYR A O 1
ATOM 1941 N N . HIS A 1 238 ? -11.746 -5.636 21.671 1.00 98.50 238 HIS A N 1
ATOM 1942 C CA . HIS A 1 238 ? -12.366 -6.966 21.617 1.00 98.50 238 HIS A CA 1
ATOM 1943 C C . HIS A 1 238 ? -13.468 -7.119 22.666 1.00 98.50 238 HIS A C 1
ATOM 1945 O O . HIS A 1 238 ? -14.578 -7.511 22.321 1.00 98.50 238 HIS A O 1
ATOM 1951 N N . GLN A 1 239 ? -13.215 -6.689 23.907 1.00 98.25 239 GLN A N 1
ATOM 1952 C CA . GLN A 1 239 ? -14.232 -6.672 24.960 1.00 98.25 239 GLN A CA 1
ATOM 1953 C C . GLN A 1 239 ? -15.460 -5.853 24.544 1.00 98.25 239 GLN A C 1
ATOM 1955 O O . GLN A 1 239 ? -16.587 -6.296 24.739 1.00 98.25 239 GLN A O 1
ATOM 1960 N N . ALA A 1 240 ? -15.268 -4.673 23.945 1.00 98.19 240 ALA A N 1
ATOM 1961 C CA . ALA A 1 240 ? -16.387 -3.848 23.504 1.00 98.19 240 ALA A CA 1
ATOM 1962 C C . ALA A 1 240 ? -17.235 -4.521 22.422 1.00 98.19 240 ALA A C 1
ATOM 1964 O O . ALA A 1 240 ? -18.460 -4.398 22.451 1.00 98.19 240 ALA A O 1
ATOM 1965 N N . LYS A 1 241 ? -16.599 -5.228 21.479 1.00 97.94 241 LYS A N 1
ATOM 1966 C CA . LYS A 1 241 ? -17.312 -5.990 20.449 1.00 97.94 241 LYS A CA 1
ATOM 1967 C C . LYS A 1 241 ? -18.112 -7.134 21.048 1.00 97.94 241 LYS A C 1
ATOM 1969 O O . LYS A 1 241 ? -19.271 -7.299 20.682 1.00 97.94 241 LYS A O 1
ATOM 1974 N N . ASP A 1 242 ? -17.518 -7.885 21.966 1.00 97.94 242 ASP A N 1
ATOM 1975 C CA . ASP A 1 242 ? -18.180 -9.022 22.604 1.00 97.94 242 ASP A CA 1
ATOM 1976 C C . ASP A 1 242 ? -19.390 -8.568 23.432 1.00 97.94 242 ASP A C 1
ATOM 1978 O O . ASP A 1 242 ? -20.483 -9.105 23.272 1.00 97.94 242 ASP A O 1
ATOM 1982 N N . GLU A 1 243 ? -19.235 -7.518 24.244 1.00 96.94 243 GLU A N 1
ATOM 1983 C CA . GLU A 1 243 ? -20.324 -6.933 25.039 1.00 96.94 243 GLU A CA 1
ATOM 1984 C C . GLU A 1 243 ? -21.472 -6.413 24.169 1.00 96.94 243 GLU A C 1
ATOM 1986 O O . GLU A 1 243 ? -22.645 -6.658 24.461 1.00 96.94 243 GLU A O 1
ATOM 1991 N N . LEU A 1 244 ? -21.150 -5.718 23.073 1.00 96.12 244 LEU A N 1
ATOM 1992 C CA . LEU A 1 244 ? -22.161 -5.214 22.150 1.00 96.12 244 LEU A CA 1
ATOM 1993 C C . LEU A 1 244 ? -22.891 -6.360 21.437 1.00 96.12 244 LEU A C 1
ATOM 1995 O O . LEU A 1 244 ? -24.115 -6.323 21.331 1.00 96.12 244 LEU A O 1
ATOM 1999 N N . AS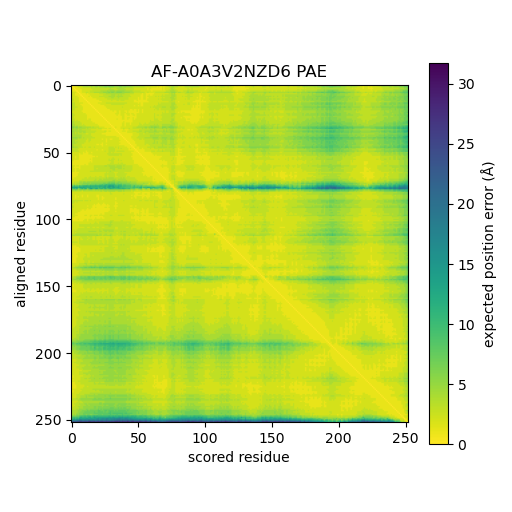N A 1 245 ? -22.166 -7.387 20.987 1.00 95.81 245 ASN A N 1
ATOM 2000 C CA . ASN A 1 245 ? -22.757 -8.559 20.341 1.00 95.81 245 ASN A CA 1
ATOM 2001 C C . ASN A 1 245 ? -23.684 -9.325 21.294 1.00 95.81 245 ASN A C 1
ATOM 2003 O O . ASN A 1 245 ? -24.790 -9.687 20.901 1.00 95.81 245 ASN A O 1
ATOM 2007 N N . ASN A 1 246 ? -23.264 -9.533 22.546 1.00 95.81 246 ASN A N 1
ATOM 2008 C CA . ASN A 1 246 ? -24.086 -10.196 23.560 1.00 95.81 246 ASN A CA 1
ATOM 2009 C C . ASN A 1 246 ? -25.378 -9.417 23.816 1.00 95.81 246 ASN A C 1
ATOM 2011 O O . ASN A 1 246 ? -26.461 -9.994 23.776 1.00 95.81 246 ASN A O 1
ATOM 2015 N N . TYR A 1 247 ? -25.276 -8.097 23.983 1.00 95.62 247 TYR A N 1
ATOM 2016 C CA . TYR A 1 247 ? -26.442 -7.237 24.168 1.00 95.62 247 TYR A CA 1
ATOM 2017 C C . TYR A 1 247 ? -27.412 -7.290 22.982 1.00 95.62 247 TYR A C 1
ATOM 2019 O O . TYR A 1 247 ? -28.619 -7.395 23.178 1.00 95.62 247 TYR A O 1
ATOM 2027 N N . LEU A 1 248 ? -26.907 -7.255 21.745 1.00 91.31 248 LEU A N 1
ATOM 2028 C CA . LEU A 1 248 ? -27.756 -7.348 20.554 1.00 91.31 248 LEU A CA 1
ATOM 2029 C C . LEU A 1 248 ? -28.470 -8.704 20.454 1.00 91.31 248 LEU A C 1
ATOM 2031 O O . LEU A 1 248 ? -29.618 -8.742 20.025 1.00 91.31 248 LEU A O 1
ATOM 2035 N N . CYS A 1 249 ? -27.832 -9.797 20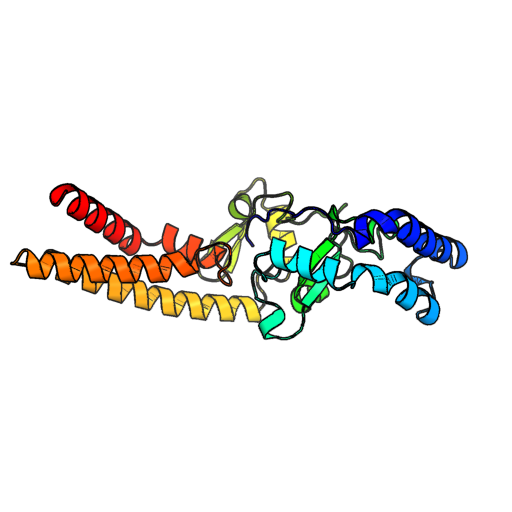.880 1.00 91.31 249 CYS A N 1
ATOM 2036 C CA . CYS A 1 249 ? -28.456 -11.122 20.934 1.00 91.31 249 CYS A CA 1
ATOM 2037 C C . CYS A 1 249 ? -29.540 -11.245 22.015 1.00 91.31 249 CYS A C 1
ATOM 2039 O O . CYS A 1 249 ? -30.456 -12.039 21.849 1.00 91.31 249 CYS A O 1
ATOM 2041 N N . GLU A 1 250 ? -29.439 -10.504 23.121 1.00 88.06 250 GLU A N 1
ATOM 2042 C CA . GLU A 1 250 ? -30.444 -10.514 24.19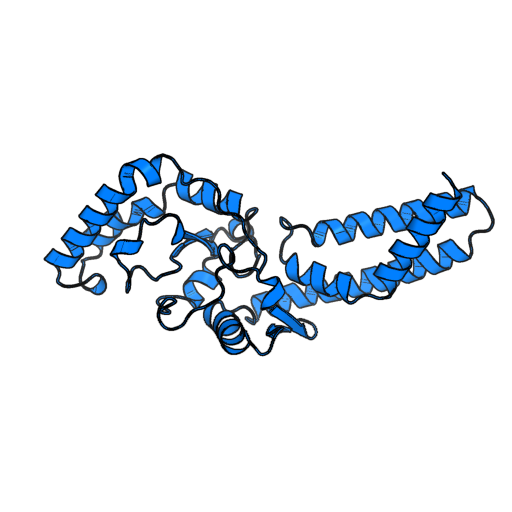6 1.00 88.06 250 GLU A CA 1
ATOM 2043 C C . GLU A 1 250 ? -31.702 -9.699 23.849 1.00 88.06 250 GLU A C 1
ATOM 2045 O O . GLU A 1 250 ? -32.768 -9.938 24.417 1.00 88.06 250 GLU A O 1
ATOM 2050 N N . VAL A 1 251 ? -31.577 -8.724 22.942 1.00 82.12 251 VAL A N 1
ATOM 2051 C CA . VAL A 1 251 ? -32.651 -7.781 22.576 1.00 82.12 251 VAL A CA 1
ATOM 2052 C C . VAL A 1 251 ? -33.411 -8.203 21.302 1.00 82.12 251 VAL A C 1
ATOM 2054 O O . VAL A 1 251 ? -34.502 -7.683 21.053 1.00 82.12 251 VAL A O 1
ATOM 2057 N N . LEU A 1 252 ? -32.864 -9.134 20.508 1.00 65.44 252 LEU A N 1
ATOM 2058 C CA . LEU A 1 252 ? -33.495 -9.734 19.317 1.00 65.44 252 LEU A CA 1
ATOM 2059 C C . LEU A 1 252 ? -34.337 -10.970 19.663 1.00 65.44 252 LEU A C 1
ATOM 2061 O O . LEU A 1 252 ? -35.424 -11.105 19.055 1.00 65.44 252 LEU A O 1
#

Solvent-accessible surface area (backbone atoms only — not comparable to full-atom values): 13506 Å² total; per-residue (Å²): 74,51,66,37,58,81,61,84,74,43,66,74,51,69,79,35,28,70,61,51,34,51,56,47,49,54,44,23,66,75,46,74,32,63,88,58,42,54,64,89,60,41,51,74,60,54,51,64,62,68,34,64,64,50,49,52,49,36,27,58,34,37,50,53,21,13,50,62,70,22,46,51,20,70,86,72,72,40,67,40,76,35,52,59,50,19,45,81,82,36,53,78,44,60,54,40,68,89,31,54,39,31,26,25,48,70,39,46,69,51,34,60,74,51,53,37,80,90,56,50,50,80,45,30,67,82,42,58,34,79,64,29,45,41,66,58,88,61,42,70,38,53,57,35,78,96,38,30,70,39,30,50,45,29,37,61,38,46,42,57,72,34,69,73,49,35,54,54,37,46,53,49,50,54,54,47,54,52,49,48,55,53,49,50,52,48,48,55,51,36,70,70,40,88,44,70,69,54,31,51,58,35,46,51,51,51,50,54,53,49,54,56,56,53,52,41,36,32,86,63,31,68,44,10,54,58,43,43,52,51,54,78,70,31,65,60,56,51,51,51,52,52,55,49,52,52,52,53,66,74,74,107

Nearest PDB structures (foldseek):
  9c3i-assembly1_S  TM=5.198E-01  e=3.135E+00  Homo sapiens
  1naf-assembly1_A  TM=4.719E-01  e=9.445E+00  Homo sapiens
  7mwq-assembly2_B-2  TM=4.477E-01  e=9.955E+00  synthetic construct

Foldseek 3Di:
DFAWAQDPADPLLVVCVVVLLVLQVVQCVVQVANVRRDPVSNCVSLCSCVDPRNQVSQCVRQLCAAQQQLHRQVVVPFKDWAFQQACRRCVSCSSPSLRTHIHGPLQRVLQPNPGCVVQNADRSHVDGCVQAWADDQQRIAGDDPVNRRRSVCSCRSRVNVPPVSSVVSVVVSVVLVVLLVVLLVLVVQLVVDDDPVSNVVSLVVLVVSLVVLVVCLDSNHRPNVSSVNSCVVRPSNVVSVVVSVVVVVVVD

InterPro domains:
  IPR003615 HNH nuclease [SM00507] (53-109)
  IPR003615 HNH nuclease [cd00085] (63-111)
  IPR013467 Retron Ec78 putative HNH endonuclease-like [TIGR02646] (50-169)

Mean predicted aligned error: 3.4 Å

Sequence (252 aa):
MIKLNRLPSPVVLRDNCTAWTKNLMALVDKYGGYNKIPAKEKEPALRFYRHEDIKQTLKASTHGKCAFCEGIPDETGYAEVEHFYPKSLYTEKTFEWENLLYACKACNNQKLNHDTYHLPIVNPYDNDPDEYFTYNDIMIRPKKEDYQEIAERTIKVCGLSSPRLITARSKILVSFRIFEQELSTALSKFHDARTEKSKEDRARKISEALDTIESMAKPDAKLSHFYRFLLNSSAVYHQAKDELNNYLCEVL